Protein AF-A0A970BC68-F1 (afdb_monomer_lite)

Radius of gyration: 34.96 Å; chains: 1; bounding box: 87×50×85 Å

Secondary structure (DSSP, 8-state):
--B----SHHHHHHHHHHHHHHHHHSSSTTSSS-HHHHHHHHHHHHHHHHHHHHHHHHHHHHHHHHHHHHHHHHHHHHHHHHHHHHHHHHHHTTSS-TTHHHHTT--TTT-PPP---SHHHHHHHHHHHHHHHHHHHHTTPPPPBTTBHHHHHHHHHHHHHHHHHHHHHHHHHHHHHHHHHHHHHHHHHHHHHHHHHHHHHTTTS-HHHHHHHHHHHT--B---HHHHHHHHHHHHHHHHHT---PPP---PPPPP-

Sequence (257 aa):
MRYNLPNTDYLRNQALKSIISGSKKSVQADEYISIDNLHKCSEYLILTEKILAHNALIIKHRNEAENEYKSLFNKAKIYVEHYFQSINMAIEREEIPKSIRTCYSLDEETGKLPNLNNAENLIQEAQKLFENDNKRISEGGKYFTNPAIGVVKVWVDKFKDAHQKQKNLSFVKTGEIENIHEIRNEINTFISKVWAEVENNSIELSEDSRSEVLNSFGVSYLITETEIINEIINETENSQKTNSKPSVTQFAFIFPD

Foldseek 3Di:
DAFPFDPDLVVLLVLLVLQLQLCVPDPHSPLQDDPVLNVVSVVLNVVSVVVVVVVVVVVVVVVVLVVVLVVLLVVLVVLLVQVLVLVVVCCVVVVDPLCLCVLLVADSPPSDDDDSPDLVSSLVSLVSVVVSVVVCVVVVHDADVRPGNVVSVVSSVVSVVSVVVVVVVVVVVPVVVVVVVVSSVVSRVSSVVSLVSNLVSLPPDDPVVSVVSSVSSPTGHDCDPVNVVVVVVVVVVVVVVVDPDDDDDDDDDDDDD

Structure (mmCIF, N/CA/C/O backbone):
data_AF-A0A970BC68-F1
#
_entry.id   AF-A0A970BC68-F1
#
loop_
_atom_site.group_PDB
_atom_site.id
_atom_site.type_symbol
_atom_site.label_atom_id
_atom_site.label_alt_id
_atom_site.label_comp_id
_atom_site.label_asym_id
_atom_site.label_entity_id
_atom_site.label_seq_id
_atom_site.pdbx_PDB_ins_code
_atom_site.Cartn_x
_atom_site.Cartn_y
_atom_site.Cartn_z
_atom_site.occupancy
_atom_site.B_iso_or_equiv
_atom_site.auth_seq_id
_atom_site.auth_comp_id
_atom_site.auth_asym_id
_atom_site.auth_atom_id
_atom_site.pdbx_PDB_model_num
ATOM 1 N N . MET A 1 1 ? 35.116 -2.565 -25.399 1.00 58.72 1 MET A N 1
ATOM 2 C CA . MET A 1 1 ? 34.365 -1.689 -24.473 1.00 58.72 1 MET A CA 1
ATOM 3 C C . MET A 1 1 ? 33.099 -2.406 -24.017 1.00 58.72 1 MET A C 1
ATOM 5 O O . MET A 1 1 ? 32.603 -3.241 -24.765 1.00 58.72 1 MET A O 1
ATOM 9 N N . ARG A 1 2 ? 32.599 -2.158 -22.798 1.00 70.62 2 ARG A N 1
ATOM 10 C CA . ARG A 1 2 ? 31.293 -2.685 -22.353 1.00 70.62 2 ARG A CA 1
ATOM 11 C C . ARG A 1 2 ? 30.215 -1.637 -22.620 1.00 70.62 2 ARG A C 1
ATOM 13 O O . ARG A 1 2 ? 30.411 -0.471 -22.292 1.00 70.62 2 ARG A O 1
ATOM 20 N N . TYR A 1 3 ? 29.086 -2.045 -23.187 1.00 79.69 3 TYR A N 1
ATOM 21 C CA . TYR A 1 3 ? 27.958 -1.144 -23.415 1.00 79.69 3 TYR A CA 1
ATOM 22 C C . TYR A 1 3 ? 27.258 -0.771 -22.104 1.00 79.69 3 TYR A C 1
ATOM 24 O O . TYR A 1 3 ? 27.080 -1.615 -21.222 1.00 79.69 3 TYR A O 1
ATOM 32 N N . ASN A 1 4 ? 26.812 0.480 -21.998 1.00 82.38 4 ASN A N 1
ATOM 33 C CA . ASN A 1 4 ? 25.935 0.932 -20.924 1.00 82.38 4 ASN A CA 1
ATOM 34 C C . ASN A 1 4 ? 24.495 0.533 -21.258 1.00 82.38 4 ASN A C 1
ATOM 36 O O . ASN A 1 4 ? 23.775 1.244 -21.957 1.00 82.38 4 ASN A O 1
ATOM 40 N N . LEU A 1 5 ? 24.106 -0.666 -20.820 1.00 84.00 5 LEU A N 1
ATOM 41 C CA . LEU A 1 5 ? 22.786 -1.207 -21.119 1.00 84.00 5 LEU A CA 1
ATOM 42 C C . LEU A 1 5 ? 21.680 -0.454 -20.363 1.00 84.00 5 LEU A C 1
ATOM 44 O O . LEU A 1 5 ? 21.850 -0.118 -19.187 1.00 84.00 5 LEU A O 1
ATOM 48 N N . PRO A 1 6 ? 20.505 -0.257 -20.985 1.00 85.69 6 PRO A N 1
ATOM 49 C CA . PRO A 1 6 ? 19.389 0.409 -20.333 1.00 85.69 6 PRO A CA 1
ATOM 50 C C . PRO A 1 6 ? 18.926 -0.315 -19.060 1.00 85.69 6 PRO A C 1
ATOM 52 O O . PRO A 1 6 ? 18.610 -1.511 -19.069 1.00 85.69 6 PRO A O 1
ATOM 55 N N . ASN A 1 7 ? 18.835 0.431 -17.958 1.00 86.38 7 ASN A N 1
ATOM 56 C CA . ASN A 1 7 ? 18.385 -0.092 -16.665 1.00 86.38 7 ASN A CA 1
ATOM 57 C C . ASN A 1 7 ? 16.860 0.040 -16.466 1.00 86.38 7 ASN A C 1
ATOM 59 O O . ASN A 1 7 ? 16.232 -0.854 -15.894 1.00 86.38 7 ASN A O 1
ATOM 63 N N . THR A 1 8 ? 16.244 1.101 -16.995 1.00 88.75 8 THR A N 1
ATOM 64 C CA . THR A 1 8 ? 14.799 1.364 -16.911 1.00 88.75 8 THR A CA 1
ATOM 65 C C . THR A 1 8 ? 14.073 1.046 -18.215 1.00 88.75 8 THR A C 1
ATOM 67 O O . THR A 1 8 ? 14.639 1.140 -19.303 1.00 88.75 8 THR A O 1
ATOM 70 N N . ASP A 1 9 ? 12.778 0.726 -18.114 1.00 89.25 9 ASP A N 1
ATOM 71 C CA . ASP A 1 9 ? 11.926 0.481 -19.288 1.00 89.25 9 ASP A CA 1
ATOM 72 C C . ASP A 1 9 ? 11.817 1.727 -20.189 1.00 89.25 9 ASP A C 1
ATOM 74 O O . ASP A 1 9 ? 11.701 1.603 -21.406 1.00 89.25 9 ASP A O 1
ATOM 78 N N . TYR A 1 10 ? 11.931 2.926 -19.604 1.00 90.38 10 TYR A N 1
ATOM 79 C CA . TYR A 1 10 ? 11.994 4.186 -20.345 1.00 90.38 10 TYR A CA 1
ATOM 80 C C . TYR A 1 10 ? 13.257 4.268 -21.210 1.00 90.38 10 TYR A C 1
ATOM 82 O O . TYR A 1 10 ? 13.164 4.539 -22.405 1.00 90.38 10 TYR A O 1
ATOM 90 N N . LEU A 1 11 ? 14.429 3.969 -20.637 1.00 90.31 11 LEU A N 1
ATOM 91 C CA . LEU A 1 11 ? 15.686 3.976 -21.388 1.00 90.31 11 LEU A CA 1
ATOM 92 C C . LEU A 1 11 ? 15.733 2.863 -22.442 1.00 90.31 11 LEU A C 1
ATOM 94 O O . LEU A 1 11 ? 16.255 3.095 -23.527 1.00 90.31 11 LEU A O 1
ATOM 98 N N . ARG A 1 12 ? 15.145 1.683 -22.178 1.00 92.06 12 ARG A N 1
ATOM 99 C CA . ARG A 1 12 ? 14.989 0.626 -23.199 1.00 92.06 12 ARG A CA 1
ATOM 100 C C . ARG A 1 12 ? 14.181 1.136 -24.388 1.00 92.06 12 ARG A C 1
ATOM 102 O O . ARG A 1 12 ? 14.597 0.981 -25.531 1.00 92.06 12 ARG A O 1
ATOM 109 N N . ASN A 1 13 ? 13.051 1.789 -24.118 1.00 92.94 13 ASN A N 1
ATOM 110 C CA . ASN A 1 13 ? 12.207 2.369 -25.158 1.00 92.94 13 ASN A CA 1
ATOM 111 C C . ASN A 1 13 ? 12.933 3.473 -25.942 1.00 92.94 13 ASN A C 1
ATOM 113 O O . ASN A 1 13 ? 12.844 3.518 -27.167 1.00 92.94 13 ASN A O 1
ATOM 117 N N . GLN A 1 14 ? 13.690 4.330 -25.251 1.00 91.69 14 GLN A N 1
ATOM 118 C CA . GLN A 1 14 ? 14.492 5.375 -25.881 1.00 91.69 14 GLN A CA 1
ATOM 119 C C . GLN A 1 14 ? 15.590 4.788 -26.776 1.00 91.69 14 GLN A C 1
ATOM 121 O O . GLN A 1 14 ? 15.730 5.230 -27.911 1.00 91.69 14 GLN A O 1
ATOM 126 N N . ALA A 1 15 ? 16.310 3.763 -26.315 1.00 90.88 15 ALA A N 1
ATOM 127 C CA . ALA A 1 15 ? 17.336 3.082 -27.102 1.00 90.88 15 ALA A CA 1
ATOM 128 C C . ALA A 1 15 ? 16.754 2.462 -28.386 1.00 90.88 15 ALA A C 1
ATOM 130 O O . ALA A 1 15 ? 17.298 2.663 -29.468 1.00 90.88 15 ALA A O 1
ATOM 131 N N . LEU A 1 16 ? 15.602 1.787 -28.298 1.00 91.81 16 LEU A N 1
ATOM 132 C CA . LEU A 1 16 ? 14.912 1.231 -29.470 1.00 91.81 16 LEU A CA 1
ATOM 133 C C . LEU A 1 16 ? 14.442 2.329 -30.445 1.00 91.81 16 LEU A C 1
ATOM 135 O O . LEU A 1 16 ? 14.577 2.179 -31.660 1.00 91.81 16 LEU A O 1
ATOM 139 N N . LYS A 1 17 ? 13.952 3.470 -29.936 1.00 91.81 17 LYS A N 1
ATOM 140 C CA . LYS A 1 17 ? 13.608 4.641 -30.766 1.00 91.81 17 LYS A CA 1
ATOM 141 C C . LYS A 1 17 ? 14.828 5.221 -31.473 1.00 91.81 17 LYS A C 1
ATOM 143 O O . LYS A 1 17 ? 14.728 5.541 -32.657 1.00 91.81 17 LYS A O 1
ATOM 148 N N . SER A 1 18 ? 15.960 5.324 -30.776 1.00 89.50 18 SER A N 1
ATOM 149 C CA . SER A 1 18 ? 17.222 5.787 -31.355 1.00 89.50 18 SER A CA 1
ATOM 150 C C . SER A 1 18 ? 17.669 4.871 -32.489 1.00 89.50 18 SER A C 1
ATOM 152 O O . SER A 1 18 ? 17.928 5.373 -33.578 1.00 89.50 18 SER A O 1
ATOM 154 N N . ILE A 1 19 ? 17.626 3.548 -32.294 1.00 88.62 19 ILE A N 1
ATOM 155 C CA . ILE A 1 19 ? 17.982 2.556 -33.321 1.00 88.62 19 ILE A CA 1
ATOM 156 C C . ILE A 1 19 ? 17.143 2.740 -34.595 1.00 88.62 19 ILE A C 1
ATOM 158 O O . ILE A 1 19 ? 17.686 2.850 -35.695 1.00 88.62 19 ILE A O 1
ATOM 162 N N . ILE A 1 20 ? 15.818 2.848 -34.453 1.00 87.81 20 ILE A N 1
ATOM 163 C CA . ILE A 1 20 ? 14.910 3.068 -35.591 1.00 87.81 20 ILE A CA 1
ATOM 164 C C . ILE A 1 20 ? 15.166 4.429 -36.251 1.00 87.81 20 ILE A C 1
ATOM 166 O O . ILE A 1 20 ? 15.084 4.557 -37.472 1.00 87.81 20 ILE A O 1
ATOM 170 N N . SER A 1 21 ? 15.458 5.466 -35.464 1.00 86.88 21 SER A N 1
ATOM 171 C CA . SER A 1 21 ? 15.735 6.802 -35.995 1.00 86.88 21 SER A CA 1
ATOM 172 C C . SER A 1 21 ? 17.076 6.886 -36.730 1.00 86.88 21 SER A C 1
ATOM 174 O O . SER A 1 21 ? 17.147 7.572 -37.746 1.00 86.88 21 SER A O 1
ATOM 176 N N . GLY A 1 22 ? 18.100 6.164 -36.262 1.00 82.56 22 GLY A N 1
ATOM 177 C CA . GLY A 1 22 ? 19.410 6.049 -36.904 1.00 82.56 22 GLY A CA 1
ATOM 178 C C . GLY A 1 22 ? 19.303 5.358 -38.261 1.00 82.56 22 GLY A C 1
ATOM 179 O O . GLY A 1 22 ? 19.754 5.905 -39.261 1.00 82.56 22 GLY A O 1
ATOM 180 N N . SER A 1 23 ? 18.566 4.244 -38.329 1.00 80.25 23 SER A N 1
ATOM 181 C CA . SER A 1 23 ? 18.299 3.529 -39.590 1.00 80.25 23 SER A CA 1
ATOM 182 C C . SER A 1 23 ? 17.513 4.363 -40.612 1.00 80.25 23 SER A C 1
ATOM 184 O O . SER A 1 23 ? 17.723 4.238 -41.812 1.00 80.25 23 SER A O 1
ATOM 186 N N . LYS A 1 24 ? 16.623 5.259 -40.167 1.00 78.94 24 LYS A N 1
ATOM 187 C CA . LYS A 1 24 ? 15.899 6.174 -41.072 1.00 78.94 24 LYS A CA 1
ATOM 188 C C . LYS A 1 24 ? 16.754 7.329 -41.594 1.00 78.94 24 LYS A C 1
ATOM 190 O O . LYS A 1 24 ? 16.369 7.957 -42.576 1.00 78.94 24 LYS A O 1
ATOM 195 N N . LYS A 1 25 ? 17.835 7.672 -40.890 1.00 75.00 25 LYS A N 1
ATOM 196 C CA . LYS A 1 25 ? 18.752 8.753 -41.271 1.00 75.00 25 LYS A CA 1
ATOM 197 C C . LYS A 1 25 ? 19.841 8.278 -42.233 1.00 75.00 25 LYS A C 1
ATOM 199 O O . LYS A 1 25 ? 20.369 9.118 -42.957 1.00 75.00 25 LYS A O 1
ATOM 204 N N . SER A 1 26 ? 20.171 6.985 -42.254 1.00 63.75 26 SER A N 1
ATOM 205 C CA . SER A 1 26 ? 21.090 6.433 -43.250 1.00 63.75 26 SER A CA 1
ATOM 206 C C . SER A 1 26 ? 20.447 6.441 -44.640 1.00 63.75 26 SER A C 1
ATOM 208 O O . SER A 1 26 ? 19.235 6.284 -44.795 1.00 63.75 26 SER A O 1
ATOM 210 N N . VAL A 1 27 ? 21.265 6.666 -45.672 1.00 59.31 27 VAL A N 1
ATOM 211 C CA . VAL A 1 27 ? 20.806 6.786 -47.068 1.00 59.31 27 VAL A CA 1
ATOM 212 C C . VAL A 1 27 ? 20.236 5.453 -47.575 1.00 59.31 27 VAL A C 1
ATOM 214 O O . VAL A 1 27 ? 19.350 5.445 -48.431 1.00 59.31 27 VAL A O 1
ATOM 217 N N . GLN A 1 28 ? 20.681 4.330 -47.002 1.00 57.56 28 GLN A N 1
ATOM 218 C CA . GLN A 1 28 ? 20.084 3.006 -47.167 1.00 57.56 28 GLN A CA 1
ATOM 219 C C . GLN A 1 28 ? 19.783 2.395 -45.792 1.00 57.56 28 GLN A C 1
ATOM 221 O O . GLN A 1 28 ? 20.620 2.417 -44.889 1.00 57.56 28 GLN A O 1
ATOM 226 N N . ALA A 1 29 ? 18.580 1.837 -45.625 1.00 51.72 29 ALA A N 1
ATOM 227 C CA . ALA A 1 29 ? 18.151 1.206 -44.371 1.00 51.72 29 ALA A CA 1
ATOM 228 C C . ALA A 1 29 ? 18.986 -0.043 -44.001 1.00 51.72 29 ALA A C 1
ATOM 230 O O . ALA A 1 29 ? 19.013 -0.411 -42.829 1.00 51.72 29 ALA A O 1
ATOM 231 N N . ASP A 1 30 ? 19.695 -0.621 -44.981 1.00 58.31 30 ASP A N 1
ATOM 232 C CA . ASP A 1 30 ? 20.486 -1.861 -44.894 1.00 58.31 30 ASP A CA 1
ATOM 233 C C . ASP A 1 30 ? 21.982 -1.644 -44.608 1.00 58.31 30 ASP A C 1
ATOM 235 O O . ASP A 1 30 ? 22.744 -2.604 -44.541 1.00 58.31 30 ASP A O 1
ATOM 239 N N . GLU A 1 31 ? 22.434 -0.396 -44.466 1.00 67.31 31 GLU A N 1
ATOM 240 C CA . GLU A 1 31 ? 23.870 -0.078 -44.446 1.00 67.31 31 GLU A CA 1
ATOM 241 C C . GLU A 1 31 ? 24.563 -0.493 -43.134 1.00 67.31 31 GLU A C 1
ATOM 243 O O . GLU A 1 31 ? 25.728 -0.876 -43.138 1.00 67.31 31 GLU A O 1
ATOM 248 N N . TYR A 1 32 ? 23.834 -0.475 -42.011 1.00 72.75 32 TYR A N 1
ATOM 249 C CA . TYR A 1 32 ? 24.405 -0.733 -40.680 1.00 72.75 32 TYR A CA 1
ATOM 250 C C . TYR A 1 32 ? 23.653 -1.790 -39.862 1.00 72.75 32 TYR A C 1
ATOM 252 O O . TYR A 1 32 ? 24.213 -2.304 -38.893 1.00 72.75 32 TYR A O 1
ATOM 260 N N . ILE A 1 33 ? 22.407 -2.126 -40.221 1.00 81.38 33 ILE A N 1
ATOM 261 C CA . ILE A 1 33 ? 21.558 -3.089 -39.501 1.00 81.38 33 ILE A CA 1
ATOM 262 C C . ILE A 1 33 ? 20.772 -3.927 -40.511 1.00 81.38 33 ILE A C 1
ATOM 264 O O . ILE A 1 33 ? 20.206 -3.393 -41.458 1.00 81.38 33 ILE A O 1
ATOM 268 N N . SER A 1 34 ? 20.669 -5.232 -40.265 1.00 84.69 34 SER A N 1
ATOM 269 C CA . SER A 1 34 ? 19.793 -6.124 -41.034 1.00 84.69 34 SER A CA 1
ATOM 270 C C . SER A 1 34 ? 18.291 -5.803 -40.901 1.00 84.69 34 SER A C 1
ATOM 272 O O . SER A 1 34 ? 17.779 -5.521 -39.814 1.00 84.69 34 SER A O 1
ATOM 274 N N . ILE A 1 35 ? 17.547 -5.957 -42.004 1.00 84.75 35 ILE A N 1
ATOM 275 C CA . ILE A 1 35 ? 16.081 -5.776 -42.077 1.00 84.75 35 ILE A CA 1
ATOM 276 C C . ILE A 1 35 ? 15.350 -6.596 -41.002 1.00 84.75 35 ILE A C 1
ATOM 278 O O . ILE A 1 35 ? 14.450 -6.092 -40.328 1.00 84.75 35 ILE A O 1
ATOM 282 N N . ASP A 1 36 ? 15.781 -7.839 -40.773 1.00 87.94 36 ASP A N 1
ATOM 283 C CA . ASP A 1 36 ? 15.224 -8.716 -39.737 1.00 87.94 36 ASP A CA 1
ATOM 284 C C . ASP A 1 36 ? 15.362 -8.118 -38.331 1.00 87.94 36 ASP A C 1
ATOM 286 O O . ASP A 1 36 ? 14.434 -8.189 -37.518 1.00 87.94 36 ASP A O 1
ATOM 290 N N . ASN A 1 37 ? 16.508 -7.501 -38.028 1.00 88.06 37 ASN A N 1
ATOM 291 C CA . ASN A 1 37 ? 16.722 -6.839 -36.746 1.00 88.06 37 ASN A CA 1
ATOM 292 C C . ASN A 1 37 ? 15.923 -5.528 -36.659 1.00 88.06 37 ASN A C 1
ATOM 294 O O . ASN A 1 37 ? 15.423 -5.210 -35.583 1.00 88.06 37 ASN A O 1
ATOM 298 N N . LEU A 1 38 ? 15.689 -4.809 -37.761 1.00 86.75 38 LEU A N 1
ATOM 299 C CA . LEU A 1 38 ? 14.797 -3.638 -37.771 1.00 86.75 38 LEU A CA 1
ATOM 300 C C . LEU A 1 38 ? 13.327 -4.005 -37.512 1.00 86.75 38 LEU A C 1
ATOM 302 O O . LEU A 1 38 ? 12.642 -3.315 -36.745 1.00 86.75 38 LEU A O 1
ATOM 306 N N . HIS A 1 39 ? 12.847 -5.112 -38.085 1.00 89.06 39 HIS A N 1
ATOM 307 C CA . HIS A 1 39 ? 11.511 -5.633 -37.789 1.00 89.06 39 HIS A CA 1
ATOM 308 C C . HIS A 1 39 ? 11.384 -6.029 -36.315 1.00 89.06 39 HIS A C 1
ATOM 310 O O . HIS A 1 39 ? 10.479 -5.544 -35.634 1.00 89.06 39 HIS A O 1
ATOM 316 N N . LYS A 1 40 ? 12.340 -6.802 -35.784 1.00 91.38 40 LYS A N 1
ATOM 317 C CA . LYS A 1 40 ? 12.369 -7.170 -34.356 1.00 91.38 40 LYS A CA 1
ATOM 318 C C . LYS A 1 40 ? 12.463 -5.955 -33.434 1.00 91.38 40 LYS A C 1
ATOM 320 O O . LYS A 1 40 ? 11.805 -5.913 -32.400 1.00 91.38 40 LYS A O 1
ATOM 325 N N . CYS A 1 41 ? 13.231 -4.932 -33.811 1.00 91.44 41 CYS A N 1
ATOM 326 C CA . CYS A 1 41 ? 13.312 -3.680 -33.059 1.00 91.44 41 CYS A CA 1
ATOM 327 C C . CYS A 1 41 ? 11.943 -2.988 -32.976 1.00 91.44 41 CYS A C 1
ATOM 329 O O . CYS A 1 41 ? 11.546 -2.531 -31.904 1.00 91.44 41 CYS A O 1
ATOM 331 N N . SER A 1 42 ? 11.192 -2.974 -34.080 1.00 90.81 42 SER A N 1
ATOM 332 C CA . SER A 1 42 ? 9.834 -2.421 -34.127 1.00 90.81 42 SER A CA 1
ATOM 333 C C . SER A 1 42 ? 8.852 -3.217 -33.259 1.00 90.81 42 SER A C 1
ATOM 335 O O . SER A 1 42 ? 8.036 -2.625 -32.552 1.00 90.81 42 SER A O 1
ATOM 337 N N . GLU A 1 43 ? 8.953 -4.548 -33.247 1.00 93.06 43 GLU A N 1
ATOM 338 C CA . GLU A 1 43 ? 8.154 -5.409 -32.363 1.00 93.06 43 GLU A CA 1
ATOM 339 C C . GLU A 1 43 ? 8.465 -5.149 -30.880 1.00 93.06 43 GLU A C 1
ATOM 341 O O . GLU A 1 43 ? 7.552 -4.920 -30.078 1.00 93.06 43 GLU A O 1
ATOM 346 N N . TYR A 1 44 ? 9.750 -5.105 -30.512 1.00 93.75 44 TYR A N 1
ATOM 347 C CA . TYR A 1 44 ? 10.180 -4.812 -29.143 1.00 93.75 44 TYR A CA 1
ATOM 348 C C . TYR A 1 44 ? 9.838 -3.389 -28.701 1.00 93.75 44 TYR A C 1
ATOM 350 O O . TYR A 1 44 ? 9.575 -3.162 -27.514 1.00 93.75 44 TYR A O 1
ATOM 358 N N . LEU A 1 45 ? 9.792 -2.431 -29.630 1.00 93.31 45 LEU A N 1
ATOM 359 C CA . LEU A 1 45 ? 9.332 -1.080 -29.342 1.00 93.31 45 LEU A CA 1
ATOM 360 C C . LEU A 1 45 ? 7.865 -1.091 -28.898 1.00 93.31 45 LEU A C 1
ATOM 362 O O . LEU A 1 45 ? 7.537 -0.563 -27.837 1.00 93.31 45 LEU A O 1
ATOM 366 N N . ILE A 1 46 ? 6.996 -1.753 -29.666 1.00 93.38 46 ILE A N 1
ATOM 367 C CA . ILE A 1 46 ? 5.574 -1.895 -29.323 1.00 93.38 46 ILE A CA 1
ATOM 368 C C . ILE A 1 46 ? 5.424 -2.596 -27.966 1.00 93.38 46 ILE A C 1
ATOM 370 O O . ILE A 1 46 ? 4.590 -2.208 -27.145 1.00 93.38 46 ILE A O 1
ATOM 374 N N . LEU A 1 47 ? 6.237 -3.623 -27.704 1.00 92.56 47 LEU A N 1
ATOM 375 C CA . LEU A 1 47 ? 6.213 -4.353 -26.439 1.00 92.56 47 LEU A CA 1
ATOM 376 C C . LEU A 1 47 ? 6.629 -3.477 -25.246 1.00 92.56 47 LEU A C 1
ATOM 378 O O . LEU A 1 47 ? 5.942 -3.471 -24.226 1.00 92.56 47 LEU A O 1
ATOM 382 N N . THR A 1 48 ? 7.704 -2.692 -25.368 1.00 91.75 48 THR A N 1
ATOM 383 C CA . THR A 1 48 ? 8.134 -1.769 -24.300 1.00 91.75 48 THR A CA 1
ATOM 384 C C . THR A 1 48 ? 7.130 -0.652 -24.054 1.00 91.75 48 THR A C 1
ATOM 386 O O . THR A 1 48 ? 6.901 -0.304 -22.897 1.00 91.75 48 THR A O 1
ATOM 389 N N . GLU A 1 49 ? 6.476 -0.121 -25.090 1.00 93.06 49 GLU A N 1
ATOM 390 C CA . GLU A 1 49 ? 5.402 0.868 -24.917 1.00 93.06 49 GLU A CA 1
ATOM 391 C C . GLU A 1 49 ? 4.210 0.282 -24.150 1.00 93.06 49 GLU A C 1
ATOM 393 O O . GLU A 1 49 ? 3.688 0.924 -23.234 1.00 93.06 49 GLU A O 1
ATOM 398 N N . LYS A 1 50 ? 3.833 -0.970 -24.443 1.00 92.50 50 LYS A N 1
ATOM 399 C CA . LYS A 1 50 ? 2.815 -1.699 -23.672 1.00 92.50 50 LYS A CA 1
ATOM 400 C C . LYS A 1 50 ? 3.228 -1.883 -22.210 1.00 92.50 50 LYS A C 1
ATOM 402 O O . LYS A 1 50 ? 2.411 -1.629 -21.328 1.00 92.50 50 LYS A O 1
ATOM 407 N N . ILE A 1 51 ? 4.476 -2.276 -21.941 1.00 90.94 51 ILE A N 1
ATOM 408 C CA . ILE A 1 51 ? 4.999 -2.434 -20.570 1.00 90.94 51 ILE A CA 1
ATOM 409 C C . ILE A 1 51 ? 4.976 -1.098 -19.817 1.00 90.94 51 ILE A C 1
ATOM 411 O O . ILE A 1 51 ? 4.538 -1.047 -18.670 1.00 90.94 51 ILE A O 1
ATOM 415 N N . LEU A 1 52 ? 5.390 0.000 -20.455 1.00 92.31 52 LEU A N 1
ATOM 416 C CA . LEU A 1 52 ? 5.358 1.336 -19.853 1.00 92.31 52 LEU A CA 1
ATOM 417 C C . LEU A 1 52 ? 3.931 1.774 -19.504 1.00 92.31 52 LEU A C 1
ATOM 419 O O . LEU A 1 52 ? 3.684 2.222 -18.382 1.00 92.31 52 LEU A O 1
ATOM 423 N N . ALA A 1 53 ? 2.986 1.601 -20.432 1.00 92.75 53 ALA A N 1
ATOM 424 C CA . ALA A 1 53 ? 1.578 1.903 -20.195 1.00 92.75 53 ALA A CA 1
ATOM 425 C C . ALA A 1 53 ? 0.999 1.043 -19.058 1.00 92.75 53 ALA A C 1
ATOM 427 O O . ALA A 1 53 ? 0.323 1.556 -18.166 1.00 92.75 53 ALA A O 1
ATOM 428 N N . HIS A 1 54 ? 1.317 -0.251 -19.047 1.00 90.88 54 HIS A N 1
ATOM 429 C CA . HIS A 1 54 ? 0.901 -1.181 -18.003 1.00 90.88 54 HIS A CA 1
ATOM 430 C C . HIS A 1 54 ? 1.447 -0.789 -16.621 1.00 90.88 54 HIS A C 1
ATOM 432 O O . HIS A 1 54 ? 0.683 -0.696 -15.660 1.00 90.88 54 HIS A O 1
ATOM 438 N N . ASN A 1 55 ? 2.739 -0.462 -16.522 1.00 90.44 55 ASN A N 1
ATOM 439 C CA . ASN A 1 55 ? 3.361 -0.013 -15.276 1.00 90.44 55 ASN A CA 1
ATOM 440 C C . ASN A 1 55 ? 2.719 1.279 -14.752 1.00 90.44 55 ASN A C 1
ATOM 442 O O . ASN A 1 55 ? 2.446 1.389 -13.556 1.00 90.44 55 ASN A O 1
ATOM 446 N N . ALA A 1 56 ? 2.429 2.242 -15.634 1.00 91.50 56 ALA A N 1
ATOM 447 C CA . ALA A 1 56 ? 1.748 3.480 -15.255 1.00 91.50 56 ALA A CA 1
ATOM 448 C C . ALA A 1 56 ? 0.351 3.209 -14.666 1.00 91.50 56 ALA A C 1
ATOM 450 O O . ALA A 1 56 ? -0.014 3.782 -13.636 1.00 91.50 56 ALA A O 1
ATOM 451 N N . LEU A 1 57 ? -0.408 2.290 -15.273 1.00 91.62 57 LEU A N 1
ATOM 452 C CA . LEU A 1 57 ? -1.715 1.865 -14.767 1.00 91.62 57 LEU A CA 1
ATOM 453 C C . LEU A 1 57 ? -1.609 1.150 -13.414 1.00 91.62 57 LEU A C 1
ATOM 455 O O . LEU A 1 57 ? -2.380 1.460 -12.505 1.00 91.62 57 LEU A O 1
ATOM 459 N N . ILE A 1 58 ? -0.638 0.248 -13.242 1.00 89.81 58 ILE A N 1
ATOM 460 C CA . ILE A 1 58 ? -0.402 -0.437 -11.962 1.00 89.81 58 ILE A CA 1
ATOM 461 C C . ILE A 1 58 ? -0.087 0.567 -10.857 1.00 89.81 58 ILE A C 1
ATOM 463 O O . ILE A 1 58 ? -0.638 0.459 -9.764 1.00 89.81 58 ILE A O 1
ATOM 467 N N . ILE A 1 59 ? 0.786 1.542 -11.120 1.00 89.88 59 ILE A N 1
ATOM 468 C CA . ILE A 1 59 ? 1.151 2.566 -10.133 1.00 89.88 59 ILE A CA 1
ATOM 469 C C . ILE A 1 59 ? -0.086 3.368 -9.727 1.00 89.88 59 ILE A C 1
ATOM 471 O O . ILE A 1 59 ? -0.317 3.578 -8.535 1.00 89.88 59 ILE A O 1
ATOM 475 N N . LYS A 1 60 ? -0.917 3.766 -10.696 1.00 93.38 60 LYS A N 1
ATOM 476 C CA . LYS A 1 60 ? -2.170 4.474 -10.424 1.00 93.38 60 LYS A CA 1
ATOM 477 C C . LYS A 1 60 ? -3.103 3.644 -9.537 1.00 93.38 60 LYS A C 1
ATOM 479 O O . LYS A 1 60 ? -3.489 4.111 -8.467 1.00 93.38 60 LYS A O 1
ATOM 484 N N . HIS A 1 61 ? -3.394 2.404 -9.925 1.00 89.75 61 HIS A N 1
ATOM 485 C CA . HIS A 1 61 ? -4.256 1.513 -9.145 1.00 89.75 61 HIS A CA 1
ATOM 486 C C . HIS A 1 61 ? -3.683 1.184 -7.765 1.00 89.75 61 HIS A C 1
ATOM 488 O O . HIS A 1 61 ? -4.432 1.065 -6.797 1.00 89.75 61 HIS A O 1
ATOM 494 N N . ARG A 1 62 ? -2.356 1.070 -7.641 1.00 88.44 62 ARG A N 1
ATOM 495 C CA . ARG A 1 62 ? -1.676 0.884 -6.356 1.00 88.44 62 ARG A CA 1
ATOM 496 C C . ARG A 1 62 ? -1.913 2.073 -5.435 1.00 88.44 62 ARG A C 1
ATOM 498 O O . ARG A 1 62 ? -2.263 1.862 -4.279 1.00 88.44 62 ARG A O 1
ATOM 505 N N . ASN A 1 63 ? -1.737 3.290 -5.938 1.00 90.94 63 ASN A N 1
ATOM 506 C CA . ASN A 1 63 ? -1.932 4.501 -5.146 1.00 90.94 63 ASN A CA 1
ATOM 507 C C . ASN A 1 63 ? -3.397 4.649 -4.712 1.00 90.94 63 ASN A C 1
ATOM 509 O O . ASN A 1 63 ? -3.668 4.966 -3.556 1.00 90.94 63 ASN A O 1
ATOM 513 N N . GLU A 1 64 ? -4.343 4.373 -5.613 1.00 92.00 64 GLU A N 1
ATOM 514 C CA . GLU A 1 64 ? -5.779 4.361 -5.305 1.00 92.00 64 GLU A CA 1
ATOM 515 C C . GLU A 1 64 ? -6.109 3.342 -4.203 1.00 92.00 64 GLU A C 1
ATOM 517 O O . GLU A 1 64 ? -6.720 3.702 -3.196 1.00 92.00 64 GLU A O 1
ATOM 522 N N . ALA A 1 65 ? -5.633 2.101 -4.341 1.00 90.62 65 ALA A N 1
ATOM 523 C CA . ALA A 1 65 ? -5.848 1.044 -3.356 1.00 90.62 65 ALA A CA 1
ATOM 524 C C . ALA A 1 65 ? -5.176 1.341 -2.004 1.00 90.62 65 ALA A C 1
ATOM 526 O O . ALA A 1 65 ? -5.736 1.035 -0.953 1.00 90.62 65 ALA A O 1
ATOM 527 N N . GLU A 1 66 ? -3.988 1.950 -2.001 1.00 92.38 66 GLU A N 1
ATOM 528 C CA . GLU A 1 66 ? -3.295 2.353 -0.774 1.00 92.38 66 GLU A CA 1
ATOM 529 C C . GLU A 1 66 ? -4.046 3.474 -0.043 1.00 92.38 66 GLU A C 1
ATOM 531 O O . GLU A 1 66 ? -4.177 3.441 1.183 1.00 92.38 66 GLU A O 1
ATOM 536 N N . ASN A 1 67 ? -4.582 4.444 -0.785 1.00 94.38 67 ASN A N 1
ATOM 537 C CA . ASN A 1 67 ? -5.402 5.513 -0.222 1.00 94.38 67 ASN A CA 1
ATOM 538 C C . ASN A 1 67 ? -6.713 4.972 0.361 1.00 94.38 67 ASN A C 1
ATOM 540 O O . ASN A 1 67 ? -7.091 5.351 1.472 1.00 94.38 67 ASN A O 1
ATOM 544 N N . GLU A 1 68 ? -7.382 4.061 -0.349 1.00 93.75 68 GLU A N 1
ATOM 545 C CA . GLU A 1 68 ? -8.579 3.378 0.145 1.00 93.75 68 GLU A CA 1
ATOM 546 C C . GLU A 1 68 ? -8.273 2.588 1.426 1.00 93.75 68 GLU A C 1
ATOM 548 O O . GLU A 1 68 ? -8.967 2.749 2.432 1.00 93.75 68 GLU A O 1
ATOM 553 N N . TYR A 1 69 ? -7.183 1.815 1.434 1.00 95.38 69 TYR A N 1
ATOM 554 C CA . TYR A 1 69 ? -6.737 1.055 2.600 1.00 95.38 69 TYR A CA 1
ATOM 555 C C . TYR A 1 69 ? -6.480 1.956 3.815 1.00 95.38 69 TYR A C 1
ATOM 557 O O . TYR A 1 69 ? -7.001 1.696 4.901 1.00 95.38 69 TYR A O 1
ATOM 565 N N . LYS A 1 70 ? -5.734 3.057 3.639 1.00 95.44 70 LYS A N 1
ATOM 566 C CA . LYS A 1 70 ? -5.479 4.041 4.707 1.00 95.44 70 LYS A CA 1
ATOM 567 C C . LYS A 1 70 ? -6.773 4.681 5.209 1.00 95.44 70 LYS A C 1
ATOM 569 O O . LYS A 1 70 ? -6.938 4.864 6.414 1.00 95.44 70 LYS A O 1
ATOM 574 N N . SER A 1 71 ? -7.702 5.005 4.308 1.00 96.44 71 SER A N 1
ATOM 575 C CA . SER A 1 71 ? -9.006 5.569 4.670 1.00 96.44 71 SER A CA 1
ATOM 576 C C . SER A 1 71 ? -9.823 4.598 5.525 1.00 96.44 71 SER A C 1
ATOM 578 O O . SER A 1 71 ? -10.352 4.990 6.567 1.00 96.44 71 SER A O 1
ATOM 580 N N . LEU A 1 72 ? -9.886 3.325 5.124 1.00 96.75 72 LEU A N 1
ATOM 581 C CA . LEU A 1 72 ? -10.590 2.276 5.861 1.00 96.75 72 LEU A CA 1
ATOM 582 C C . LEU A 1 72 ? -9.946 2.002 7.221 1.00 96.75 72 LEU A C 1
ATOM 584 O O . LEU A 1 72 ? -10.666 1.922 8.213 1.00 96.75 72 LEU A O 1
ATOM 588 N N . PHE A 1 73 ? -8.613 1.939 7.284 1.00 97.31 73 PHE A N 1
ATOM 589 C CA . PHE A 1 73 ? -7.875 1.790 8.538 1.00 97.31 73 PHE A CA 1
ATOM 590 C C . PHE A 1 73 ? -8.189 2.926 9.514 1.00 97.31 73 PHE A C 1
ATOM 592 O O . PHE A 1 73 ? -8.605 2.675 10.643 1.00 97.31 73 PHE A O 1
ATOM 599 N N . ASN A 1 74 ? -8.058 4.178 9.067 1.00 97.12 74 ASN A N 1
ATOM 600 C CA . ASN A 1 74 ? -8.304 5.345 9.913 1.00 97.12 74 ASN A CA 1
ATOM 601 C C . ASN A 1 74 ? -9.761 5.417 10.380 1.00 97.12 74 ASN A C 1
ATOM 603 O O . ASN A 1 74 ? -10.013 5.738 11.540 1.00 97.12 74 ASN A O 1
ATOM 607 N N . LYS A 1 75 ? -10.724 5.079 9.510 1.00 97.06 75 LYS A N 1
ATOM 608 C CA . LYS A 1 75 ? -12.136 4.993 9.904 1.00 97.06 75 LYS A CA 1
ATOM 609 C C . LYS A 1 75 ? -12.345 3.919 10.964 1.00 97.06 75 LYS A C 1
ATOM 611 O O . LYS A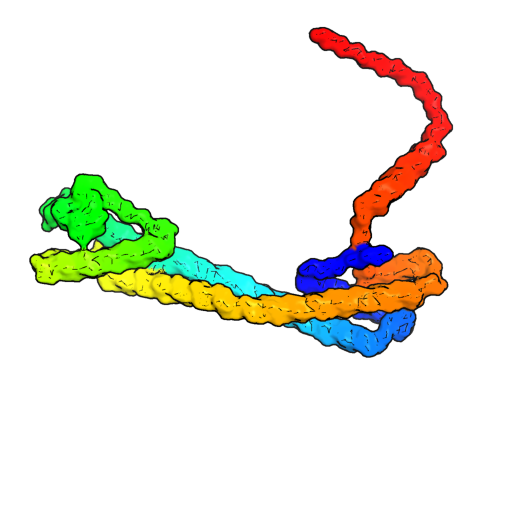 1 75 ? -12.870 4.234 12.025 1.00 97.06 75 LYS A O 1
ATOM 616 N N . ALA A 1 76 ? -11.920 2.683 10.711 1.00 97.44 76 ALA A N 1
ATOM 617 C CA . ALA A 1 76 ? -12.071 1.589 11.668 1.00 97.44 76 ALA A CA 1
ATOM 618 C C . ALA A 1 76 ? -11.425 1.929 13.021 1.00 97.44 76 ALA A C 1
ATOM 620 O O . ALA A 1 76 ? -12.068 1.769 14.057 1.00 97.44 76 ALA A O 1
ATOM 621 N N . LYS A 1 77 ? -10.211 2.493 13.003 1.00 97.06 77 LYS A N 1
ATOM 622 C CA . LYS A 1 77 ? -9.503 2.963 14.198 1.00 97.06 77 LYS A CA 1
ATOM 623 C C . LYS A 1 77 ? -10.329 3.978 14.990 1.00 97.06 77 LYS A C 1
ATOM 625 O O . LYS A 1 77 ? -10.603 3.734 16.159 1.00 97.06 77 LYS A O 1
ATOM 630 N N . ILE A 1 78 ? -10.786 5.058 14.352 1.00 96.31 78 ILE A N 1
ATOM 631 C CA . ILE A 1 78 ? -11.589 6.098 15.016 1.00 96.31 78 ILE A CA 1
ATOM 632 C C . ILE A 1 78 ? -12.866 5.512 15.632 1.00 96.31 78 ILE A C 1
ATOM 634 O O . ILE A 1 78 ? -13.203 5.837 16.765 1.00 96.31 78 ILE A O 1
ATOM 638 N N . TYR A 1 79 ? -13.574 4.628 14.923 1.00 97.25 79 TYR A N 1
ATOM 639 C CA . TYR A 1 79 ? -14.803 4.025 15.452 1.00 97.25 79 TYR A CA 1
ATOM 640 C C . TYR A 1 79 ? -14.553 3.138 16.677 1.00 97.25 79 TYR A C 1
ATOM 642 O O . TYR A 1 79 ? -15.348 3.174 17.616 1.00 97.25 79 TYR A O 1
ATOM 650 N N . VAL A 1 80 ? -13.459 2.373 16.687 1.00 96.19 80 VAL A N 1
ATOM 651 C CA . VAL A 1 80 ? -13.063 1.556 17.843 1.00 96.19 80 VAL A CA 1
ATOM 652 C C . VAL A 1 80 ? -12.644 2.449 19.018 1.00 96.19 80 VAL A C 1
ATOM 654 O O . VAL A 1 80 ? -13.127 2.251 20.132 1.00 96.19 80 VAL A O 1
ATOM 657 N N . GLU A 1 81 ? -11.819 3.476 18.782 1.00 95.06 81 GLU A N 1
ATOM 658 C CA . GLU A 1 81 ? -11.398 4.434 19.819 1.00 95.06 81 GLU A CA 1
ATOM 659 C C . GLU A 1 81 ? -12.595 5.162 20.434 1.00 95.06 81 GLU A C 1
ATOM 661 O O . GLU A 1 81 ? -12.727 5.208 21.656 1.00 95.06 81 GLU A O 1
ATOM 666 N N . HIS A 1 82 ? -13.506 5.674 19.605 1.00 95.19 82 HIS A N 1
ATOM 667 C CA . HIS A 1 82 ? -14.706 6.370 20.066 1.00 95.19 82 HIS A CA 1
ATOM 668 C C . HIS A 1 82 ? -15.642 5.458 20.866 1.00 95.19 82 HIS A C 1
ATOM 670 O O . HIS A 1 82 ? -16.301 5.930 21.793 1.00 95.19 82 HIS A O 1
ATOM 676 N N . TYR A 1 83 ? -15.705 4.160 20.553 1.00 95.25 83 TYR A N 1
ATOM 677 C CA . TYR A 1 83 ? -16.494 3.218 21.346 1.00 95.25 83 TYR A CA 1
ATOM 678 C C . TYR A 1 83 ? -15.930 3.075 22.765 1.00 95.25 83 TYR A C 1
ATOM 680 O O . TYR A 1 83 ? -16.657 3.256 23.742 1.00 95.25 83 TYR A O 1
ATOM 688 N N . PHE A 1 84 ? -14.619 2.848 22.892 1.00 93.44 84 PHE A N 1
ATOM 689 C CA . PHE A 1 84 ? -13.955 2.794 24.197 1.00 93.44 84 PHE A CA 1
ATOM 690 C C . PHE A 1 84 ? -14.056 4.120 24.963 1.00 93.44 84 PHE A C 1
ATOM 692 O O . PHE A 1 84 ? -14.338 4.125 26.161 1.00 93.44 84 PHE A O 1
ATOM 699 N N . GLN A 1 85 ? -13.896 5.255 24.279 1.00 93.12 85 GLN A N 1
ATOM 700 C CA . GLN A 1 85 ? -14.094 6.576 24.880 1.00 93.12 85 GLN A CA 1
ATOM 701 C C . GLN A 1 85 ? -15.522 6.754 25.395 1.00 93.12 85 GLN A C 1
ATOM 703 O O . GLN A 1 85 ? -15.718 7.309 26.469 1.00 93.12 85 GLN A O 1
ATOM 708 N N . SER A 1 86 ? -16.523 6.245 24.678 1.00 92.75 86 SER A N 1
ATOM 709 C CA . SER A 1 86 ? -17.924 6.338 25.097 1.00 92.75 86 SER A CA 1
ATOM 710 C C . SER A 1 86 ? -18.217 5.525 26.354 1.00 92.75 86 SER A C 1
ATOM 712 O O . SER A 1 86 ? -18.993 5.975 27.198 1.00 92.75 86 SER A O 1
ATOM 714 N N . ILE A 1 87 ? -17.540 4.386 26.528 1.00 90.88 87 ILE A N 1
ATOM 715 C CA . ILE A 1 87 ? -17.554 3.628 27.786 1.00 90.88 87 ILE A CA 1
ATOM 716 C C . ILE A 1 87 ? -16.930 4.464 28.909 1.00 90.88 87 ILE A C 1
ATOM 718 O O . ILE A 1 87 ? -17.552 4.632 29.955 1.00 90.88 87 ILE A O 1
ATOM 722 N N . ASN A 1 88 ? -15.743 5.037 28.688 1.00 92.12 88 ASN A N 1
ATOM 723 C CA . ASN A 1 88 ? -15.078 5.875 29.690 1.00 92.12 88 ASN A CA 1
ATOM 724 C C . ASN A 1 88 ? -15.921 7.097 30.083 1.00 92.12 88 ASN A C 1
ATOM 726 O O . ASN A 1 88 ? -16.089 7.353 31.270 1.00 92.12 88 ASN A O 1
ATOM 730 N N . MET A 1 89 ? -16.531 7.786 29.118 1.00 92.19 89 MET A N 1
ATOM 731 C CA . MET A 1 89 ? -17.427 8.913 29.382 1.00 92.19 89 MET A CA 1
ATOM 732 C C . MET A 1 89 ? -18.680 8.498 30.167 1.00 92.19 89 MET A C 1
ATOM 734 O O . MET A 1 89 ? -19.176 9.267 30.983 1.00 92.19 89 MET A O 1
ATOM 738 N N . ALA A 1 90 ? -19.226 7.300 29.935 1.00 91.62 90 ALA A N 1
ATOM 739 C CA . ALA A 1 90 ? -20.360 6.802 30.719 1.00 91.62 90 ALA A CA 1
ATOM 740 C C . ALA A 1 90 ? -19.967 6.473 32.168 1.00 91.62 90 ALA A C 1
ATOM 742 O O . ALA A 1 90 ? -20.769 6.678 33.077 1.00 91.62 90 ALA A O 1
ATOM 743 N N . ILE A 1 91 ? -18.732 6.012 32.382 1.00 90.94 91 ILE A N 1
ATOM 744 C CA . ILE A 1 91 ? -18.159 5.793 33.715 1.00 90.94 91 ILE A CA 1
ATOM 745 C C . ILE A 1 91 ? -17.925 7.129 34.433 1.00 90.94 91 ILE A C 1
ATOM 747 O O . ILE A 1 91 ? -18.257 7.248 35.606 1.00 90.94 91 ILE A O 1
ATOM 751 N N . GLU A 1 92 ? -17.402 8.145 33.741 1.00 92.19 92 GLU A N 1
ATOM 752 C CA . GLU A 1 92 ? -17.203 9.495 34.300 1.00 92.19 92 GLU A CA 1
ATOM 753 C C . GLU A 1 92 ? -18.515 10.153 34.741 1.00 92.19 92 GLU A C 1
ATOM 755 O O . GLU A 1 92 ? -18.534 10.894 35.718 1.00 92.19 92 GLU A O 1
ATOM 760 N N . ARG A 1 93 ? -19.618 9.859 34.044 1.00 93.94 93 ARG A N 1
ATOM 761 C CA . ARG A 1 93 ? -20.972 10.300 34.418 1.00 93.94 93 ARG A CA 1
ATOM 762 C C . ARG A 1 93 ? -21.642 9.418 35.476 1.00 93.94 93 ARG A C 1
ATOM 764 O O . ARG A 1 93 ? -22.811 9.639 35.772 1.00 93.94 93 ARG A O 1
ATOM 771 N N . GLU A 1 94 ? -20.938 8.412 35.993 1.00 91.75 94 GLU A N 1
ATOM 772 C CA . GLU A 1 94 ? -21.435 7.459 36.994 1.00 91.75 94 GLU A CA 1
ATOM 773 C C . GLU A 1 94 ? -22.663 6.644 36.533 1.00 91.75 94 GLU A C 1
ATOM 775 O O . GLU A 1 94 ? -23.384 6.066 37.343 1.00 91.75 94 GLU A O 1
ATOM 780 N N . GLU A 1 95 ? -22.900 6.534 35.219 1.00 90.06 95 GLU A N 1
ATOM 781 C CA . GLU A 1 95 ? -23.992 5.708 34.677 1.00 90.06 95 GLU A CA 1
ATOM 782 C C . GLU A 1 95 ? -23.688 4.206 34.785 1.00 90.06 95 GLU A C 1
ATOM 784 O O . GLU A 1 95 ? -24.596 3.373 34.735 1.00 90.06 95 GLU A O 1
ATOM 789 N N . ILE A 1 96 ? -22.399 3.854 34.834 1.00 89.75 96 ILE A N 1
ATOM 790 C CA . ILE A 1 96 ? -21.876 2.488 34.777 1.00 89.75 96 ILE A CA 1
ATOM 791 C C . ILE A 1 96 ? -20.674 2.391 35.733 1.00 89.75 96 ILE A C 1
ATOM 793 O O . ILE A 1 96 ? -19.870 3.324 35.783 1.00 89.75 96 ILE A O 1
ATOM 797 N N . PRO A 1 97 ? -20.505 1.282 36.479 1.00 89.44 97 PRO A N 1
ATOM 798 C CA . PRO A 1 97 ? -19.377 1.128 37.393 1.00 89.44 97 PRO A CA 1
ATOM 799 C C . PRO A 1 97 ? -18.034 0.990 36.658 1.00 89.44 97 PRO A C 1
ATOM 801 O O . PRO A 1 97 ? -17.950 0.402 35.577 1.00 89.44 97 PRO A O 1
ATOM 804 N N . LYS A 1 98 ? -16.958 1.468 37.301 1.00 88.88 98 LYS A N 1
ATOM 805 C CA . LYS A 1 98 ? -15.573 1.384 36.794 1.00 88.88 98 LYS A CA 1
ATOM 806 C C . LYS A 1 98 ? -15.119 -0.048 36.489 1.00 88.88 98 LYS A C 1
ATOM 808 O O . LYS A 1 98 ? -14.373 -0.244 35.533 1.00 88.88 98 LYS A O 1
ATOM 813 N N . SER A 1 99 ? -15.643 -1.036 37.219 1.00 86.50 99 SER A N 1
ATOM 814 C CA . SER A 1 99 ? -15.337 -2.465 37.054 1.00 86.50 99 SER A CA 1
ATOM 815 C C . SER A 1 99 ? -15.608 -3.006 35.644 1.00 86.50 99 SER A C 1
ATOM 817 O O . SER A 1 99 ? -15.014 -4.004 35.238 1.00 86.50 99 SER A O 1
ATOM 819 N N . ILE A 1 100 ? -16.450 -2.328 34.852 1.00 85.94 100 ILE A N 1
ATOM 820 C CA . ILE A 1 100 ? -16.692 -2.678 33.445 1.00 85.94 100 ILE A CA 1
ATOM 821 C C . ILE A 1 100 ? -15.437 -2.505 32.575 1.00 85.94 100 ILE A C 1
ATOM 823 O O . ILE A 1 100 ? -15.316 -3.183 31.556 1.00 85.94 100 ILE A O 1
ATOM 827 N N . ARG A 1 101 ? -14.464 -1.669 32.964 1.00 86.06 101 ARG A N 1
ATOM 828 C CA . ARG A 1 101 ? -13.179 -1.537 32.244 1.00 86.06 101 ARG A CA 1
ATOM 829 C C . ARG A 1 101 ? -12.438 -2.872 32.154 1.00 86.06 101 ARG A C 1
ATOM 831 O O . ARG A 1 101 ? -11.925 -3.213 31.088 1.00 86.06 101 ARG A O 1
ATOM 838 N N . THR A 1 102 ? -12.491 -3.672 33.216 1.00 84.75 102 THR A N 1
ATOM 839 C CA . THR A 1 102 ? -11.872 -5.002 33.286 1.00 84.75 102 THR A CA 1
ATOM 840 C C . THR A 1 102 ? -12.474 -5.967 32.263 1.00 84.75 102 THR A C 1
ATOM 842 O O . THR A 1 102 ? -11.745 -6.760 31.668 1.00 84.75 102 THR A O 1
ATOM 845 N N . CYS A 1 103 ? -13.776 -5.851 31.962 1.00 81.50 103 CYS A N 1
ATOM 846 C CA . CYS A 1 103 ? -14.427 -6.641 30.911 1.00 81.50 103 CYS A CA 1
ATOM 847 C C . CYS A 1 103 ? -13.810 -6.391 29.533 1.00 81.50 103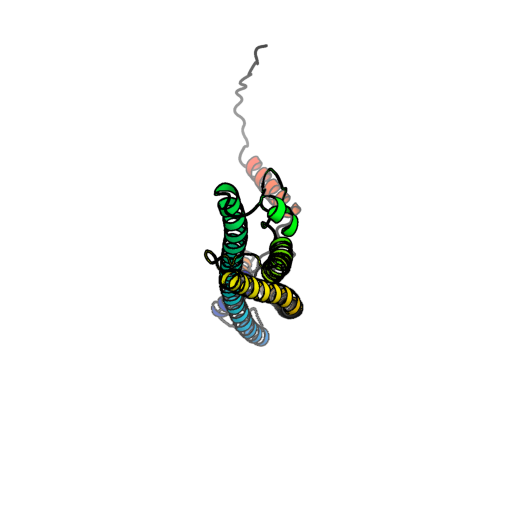 CYS A C 1
ATOM 849 O O . CYS A 1 103 ? -13.811 -7.291 28.708 1.00 81.50 103 CYS A O 1
ATOM 851 N N . TYR A 1 104 ? -13.264 -5.200 29.290 1.00 83.25 104 TYR A N 1
ATOM 852 C CA . TYR A 1 104 ? -12.641 -4.820 28.023 1.00 83.25 104 TYR A CA 1
ATOM 853 C C . TYR A 1 104 ? -11.113 -4.915 28.040 1.00 83.25 104 TYR A C 1
ATOM 855 O O . TYR A 1 104 ? -10.470 -4.440 27.109 1.00 83.25 104 TYR A O 1
ATOM 863 N N . SER A 1 105 ? -10.523 -5.525 29.078 1.00 82.69 105 SER A N 1
ATOM 864 C CA . SER A 1 105 ? -9.064 -5.554 29.280 1.00 82.69 105 SER A CA 1
ATOM 865 C C . SER A 1 105 ? -8.428 -4.156 29.342 1.00 82.69 105 SER A C 1
ATOM 867 O O . SER A 1 105 ? -7.269 -3.978 28.969 1.00 82.69 105 SER A O 1
ATOM 869 N N . LEU A 1 106 ? -9.189 -3.161 29.810 1.00 84.56 106 LEU A N 1
ATOM 870 C CA . LEU A 1 106 ? -8.696 -1.811 30.062 1.00 84.56 106 LEU A CA 1
ATOM 871 C C . LEU A 1 106 ? -8.262 -1.674 31.520 1.00 84.56 106 LEU A C 1
ATOM 873 O O . LEU A 1 106 ? -8.812 -2.324 32.409 1.00 84.56 106 LEU A O 1
ATOM 877 N N . ASP A 1 107 ? -7.306 -0.781 31.757 1.00 82.00 107 ASP A N 1
ATOM 878 C CA . ASP A 1 107 ? -6.892 -0.411 33.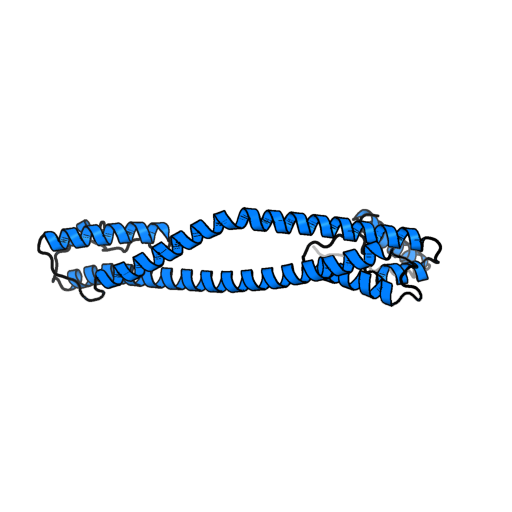107 1.00 82.00 107 ASP A CA 1
ATOM 879 C C . ASP A 1 107 ? -8.054 0.247 33.870 1.00 82.00 107 ASP A C 1
ATOM 881 O O . ASP A 1 107 ? -8.684 1.184 33.368 1.00 82.00 107 ASP A O 1
ATOM 885 N N . GLU A 1 108 ? -8.346 -0.253 35.072 1.00 78.19 108 GLU A N 1
ATOM 886 C CA . GLU A 1 108 ? -9.540 0.125 35.836 1.00 78.19 108 GLU A CA 1
ATOM 887 C C . GLU A 1 108 ? -9.510 1.586 36.302 1.00 78.19 108 GLU A C 1
ATOM 889 O O . GLU A 1 108 ? -10.553 2.241 36.323 1.00 78.19 108 GLU A O 1
ATOM 894 N N . GLU A 1 109 ? -8.331 2.140 36.588 1.00 77.69 109 GLU A N 1
ATOM 895 C CA . GLU A 1 109 ? -8.180 3.505 37.101 1.00 77.69 109 GLU A CA 1
ATOM 896 C C . GLU A 1 109 ? -8.006 4.527 35.975 1.00 77.69 109 GLU A C 1
ATOM 898 O O . GLU A 1 109 ? -8.762 5.498 35.876 1.00 77.69 109 GLU A O 1
ATOM 903 N N . THR A 1 110 ? -7.053 4.289 35.075 1.00 78.50 110 THR A N 1
ATOM 904 C CA . THR A 1 110 ? -6.689 5.235 34.012 1.00 78.50 110 THR A CA 1
ATOM 905 C C . THR A 1 110 ? -7.598 5.151 32.792 1.00 78.50 110 THR A C 1
ATOM 907 O O . THR A 1 110 ? -7.701 6.126 32.051 1.00 78.50 110 THR A O 1
ATOM 910 N N . GLY A 1 111 ? -8.247 4.006 32.544 1.00 78.25 111 GLY A N 1
ATOM 911 C CA . GLY A 1 111 ? -9.070 3.802 31.347 1.00 78.25 111 GLY A CA 1
ATOM 912 C C . GLY A 1 111 ? -8.288 3.975 30.040 1.00 78.25 111 GLY A C 1
ATOM 913 O O . GLY A 1 111 ? -8.871 4.346 29.017 1.00 78.25 111 GLY A O 1
ATOM 914 N N . LYS A 1 112 ? -6.964 3.765 30.073 1.00 87.25 112 LYS A N 1
ATOM 915 C CA . LYS A 1 112 ? -6.072 3.998 28.936 1.00 87.25 112 LYS A CA 1
ATOM 916 C C . LYS A 1 112 ? -6.482 3.140 27.739 1.00 87.25 112 LYS A C 1
ATOM 918 O O . LYS A 1 112 ? -6.623 1.926 27.853 1.00 87.25 112 LYS A O 1
ATOM 923 N N . LEU A 1 113 ? -6.622 3.786 26.583 1.00 87.75 113 LEU A N 1
ATOM 924 C CA . LEU A 1 113 ? -7.012 3.127 25.339 1.00 87.75 113 LEU A CA 1
ATOM 925 C C . LEU A 1 113 ? -5.912 2.181 24.820 1.00 87.75 113 LEU A C 1
ATOM 927 O O . LEU A 1 113 ? -4.720 2.483 24.975 1.00 87.75 113 LEU A O 1
ATOM 931 N N . PRO A 1 114 ? -6.289 1.065 24.169 1.00 87.75 114 PRO A N 1
ATOM 932 C CA . PRO A 1 114 ? -5.337 0.154 23.549 1.00 87.75 114 PRO A CA 1
ATOM 933 C C . PRO A 1 114 ? -4.606 0.826 22.381 1.00 87.75 114 PRO A C 1
ATOM 935 O O . PRO A 1 114 ? -5.104 1.755 21.744 1.00 87.75 114 PRO A O 1
ATOM 938 N N . ASN A 1 115 ? -3.403 0.342 22.071 1.00 88.50 115 ASN A N 1
ATOM 939 C CA . ASN A 1 115 ? -2.636 0.854 20.939 1.00 88.50 115 ASN A CA 1
ATOM 940 C C . ASN A 1 115 ? -3.125 0.232 19.622 1.00 88.50 115 ASN A C 1
ATOM 942 O O . ASN A 1 115 ? -2.802 -0.914 19.304 1.00 88.50 115 ASN A O 1
ATOM 946 N N . LEU A 1 116 ? -3.840 1.034 18.832 1.00 91.56 116 LEU A N 1
ATOM 947 C CA . LEU A 1 116 ? -4.441 0.640 17.555 1.00 91.56 116 LEU A CA 1
ATOM 948 C C . LEU A 1 116 ? -3.649 1.128 16.328 1.00 91.56 116 LEU A C 1
ATOM 950 O O . LEU A 1 116 ? -4.205 1.273 15.243 1.00 91.56 116 LEU A O 1
ATOM 954 N N . ASN A 1 117 ? -2.353 1.427 16.476 1.00 90.88 117 ASN A N 1
ATOM 955 C CA . ASN A 1 117 ? -1.528 1.934 15.369 1.00 90.88 117 ASN A CA 1
ATOM 956 C C . ASN A 1 117 ? -1.132 0.862 14.340 1.00 90.88 117 ASN A C 1
ATOM 958 O O . ASN A 1 117 ? -0.735 1.207 13.231 1.00 90.88 117 ASN A O 1
ATOM 962 N N . ASN A 1 118 ? -1.243 -0.420 14.691 1.00 92.81 118 ASN A N 1
ATOM 963 C CA . ASN A 1 118 ? -0.990 -1.537 13.783 1.00 92.81 118 ASN A CA 1
ATOM 964 C C . ASN A 1 118 ? -2.321 -2.156 13.323 1.00 92.81 118 ASN A C 1
ATOM 966 O O . ASN A 1 118 ? -3.234 -2.326 14.128 1.00 92.81 118 ASN A O 1
ATOM 970 N N . ALA A 1 119 ? -2.404 -2.533 12.045 1.00 93.44 119 ALA A N 1
ATOM 971 C CA . ALA A 1 119 ? -3.529 -3.248 11.447 1.00 93.44 119 ALA A CA 1
ATOM 972 C C . ALA A 1 119 ? -3.896 -4.528 12.214 1.00 93.44 119 ALA A C 1
ATOM 974 O O . ALA A 1 119 ? -5.071 -4.771 12.480 1.00 93.44 119 ALA A O 1
ATOM 975 N N . GLU A 1 120 ? -2.897 -5.327 12.594 1.00 93.44 120 GLU A N 1
ATOM 976 C CA . GLU A 1 120 ? -3.129 -6.600 13.289 1.00 93.44 120 GLU A CA 1
ATOM 977 C C . GLU A 1 120 ? -3.655 -6.370 14.707 1.00 93.44 120 GLU A C 1
ATOM 979 O O . GLU A 1 120 ? -4.642 -6.990 15.103 1.00 93.44 120 GLU A O 1
ATOM 984 N N . ASN A 1 121 ? -3.078 -5.400 15.421 1.00 93.56 121 ASN A N 1
ATOM 985 C CA . ASN A 1 121 ? -3.556 -4.997 16.742 1.00 93.56 121 ASN A CA 1
ATOM 986 C C . ASN A 1 121 ? -4.989 -4.458 16.672 1.00 93.56 121 ASN A C 1
ATOM 988 O O . ASN A 1 121 ? -5.814 -4.833 17.495 1.00 93.56 121 ASN A O 1
ATOM 992 N N . LEU A 1 122 ? -5.308 -3.617 15.680 1.00 95.38 122 LEU A N 1
ATOM 993 C CA . LEU A 1 122 ? -6.659 -3.083 15.503 1.00 95.38 122 LEU A CA 1
ATOM 994 C C . LEU A 1 122 ? -7.689 -4.204 15.325 1.00 95.38 122 LEU A C 1
ATOM 996 O O . LEU A 1 122 ? -8.745 -4.161 15.950 1.00 95.38 122 LEU A O 1
ATOM 1000 N N . ILE A 1 123 ? -7.382 -5.214 14.506 1.00 95.44 123 ILE A N 1
ATOM 1001 C CA . ILE A 1 123 ? -8.284 -6.350 14.272 1.00 95.44 123 ILE A CA 1
ATOM 1002 C C . ILE A 1 123 ? -8.456 -7.178 15.551 1.00 95.44 123 ILE A C 1
ATOM 1004 O O . ILE A 1 123 ? -9.587 -7.505 15.906 1.00 95.44 123 ILE A O 1
ATOM 1008 N N . GLN A 1 124 ? -7.366 -7.489 16.256 1.00 94.25 124 GLN A N 1
ATOM 1009 C CA . GLN A 1 124 ? -7.414 -8.278 17.491 1.00 94.25 124 GLN A CA 1
ATOM 1010 C C . GLN A 1 124 ? -8.191 -7.564 18.603 1.00 94.25 124 GLN A C 1
ATOM 1012 O O . GLN A 1 124 ? -9.068 -8.157 19.229 1.00 94.25 124 GLN A O 1
ATOM 1017 N N . GLU A 1 125 ? -7.908 -6.283 18.835 1.00 94.12 125 GLU A N 1
ATOM 1018 C CA . GLU A 1 125 ? -8.587 -5.494 19.865 1.00 94.12 125 GLU A CA 1
ATOM 1019 C C . GLU A 1 125 ? -10.060 -5.251 19.515 1.00 94.12 125 GLU A C 1
ATOM 1021 O O . GLU A 1 125 ? -10.916 -5.307 20.395 1.00 94.12 125 GLU A O 1
ATOM 1026 N N . ALA A 1 126 ? -10.394 -5.073 18.233 1.00 95.50 126 ALA A N 1
ATOM 1027 C CA . ALA A 1 126 ? -11.786 -4.985 17.802 1.00 95.50 126 ALA A CA 1
ATOM 1028 C C . ALA A 1 126 ? -12.551 -6.305 18.007 1.00 95.50 126 ALA A C 1
ATOM 1030 O O . ALA A 1 126 ? -13.710 -6.283 18.414 1.00 95.50 126 ALA A O 1
ATOM 1031 N N . GLN A 1 127 ? -11.922 -7.460 17.772 1.00 94.75 127 GLN A N 1
ATOM 1032 C CA . GLN A 1 127 ? -12.545 -8.761 18.043 1.00 94.75 127 GLN A CA 1
ATOM 1033 C C . GLN A 1 127 ? -12.860 -8.934 19.530 1.00 94.75 127 GLN A C 1
ATOM 1035 O O . GLN A 1 127 ? -14.007 -9.221 19.876 1.00 94.75 127 GLN A O 1
ATOM 1040 N N . LYS A 1 128 ? -11.880 -8.658 20.401 1.00 93.69 128 LYS A N 1
ATOM 1041 C CA . LYS A 1 128 ? -12.086 -8.654 21.856 1.00 93.69 128 LYS A CA 1
ATOM 1042 C C . LYS A 1 128 ? -13.199 -7.688 22.249 1.00 93.69 128 LYS A C 1
ATOM 1044 O O . LYS A 1 128 ? -14.059 -8.042 23.048 1.00 93.69 128 LYS A O 1
ATOM 1049 N N . LEU A 1 129 ? -13.219 -6.485 21.670 1.00 94.50 129 LEU A N 1
ATOM 1050 C CA . LEU A 1 129 ? -14.268 -5.497 21.916 1.00 94.50 129 LEU A CA 1
ATOM 1051 C C . LEU A 1 129 ? -15.663 -6.075 21.636 1.00 94.50 129 LEU A C 1
ATOM 1053 O O . LEU A 1 129 ? -16.548 -5.939 22.477 1.00 94.50 129 LEU A O 1
ATOM 1057 N N . PHE A 1 130 ? -15.862 -6.728 20.489 1.00 95.12 130 PHE A N 1
ATOM 1058 C CA . PHE A 1 130 ? -17.162 -7.299 20.123 1.00 95.12 130 PHE A CA 1
ATOM 1059 C C . PHE A 1 130 ? -17.573 -8.462 21.029 1.00 95.12 130 PHE A C 1
ATOM 1061 O O . PHE A 1 130 ? -18.734 -8.551 21.422 1.00 95.12 130 PHE A O 1
ATOM 1068 N N . GLU A 1 131 ? -16.642 -9.349 21.375 1.00 94.56 131 GLU A N 1
ATOM 1069 C CA . GLU A 1 131 ? -16.899 -10.473 22.283 1.00 94.56 131 GLU A CA 1
ATOM 1070 C C . GLU A 1 131 ? -17.278 -9.985 23.687 1.00 94.56 131 GLU A C 1
ATOM 1072 O O . GLU A 1 131 ? -18.276 -10.429 24.260 1.00 94.56 131 GLU A O 1
ATOM 1077 N N . ASN A 1 132 ? -16.528 -9.013 24.204 1.00 92.06 132 ASN A N 1
ATOM 1078 C CA . ASN A 1 132 ? -16.743 -8.447 25.529 1.00 92.06 132 ASN A CA 1
ATOM 1079 C C . ASN A 1 132 ? -18.029 -7.613 25.603 1.00 92.06 132 ASN A C 1
ATOM 1081 O O . ASN A 1 132 ? -18.751 -7.700 26.597 1.00 92.06 132 ASN A O 1
ATOM 1085 N N . ASP A 1 133 ? -18.366 -6.857 24.552 1.00 93.00 133 ASP A N 1
ATOM 1086 C CA . ASP A 1 133 ? -19.636 -6.127 24.504 1.00 93.00 133 ASP A CA 1
ATOM 1087 C C . ASP A 1 133 ? -20.832 -7.086 24.449 1.00 93.00 133 ASP A C 1
ATOM 1089 O O . ASP A 1 133 ? -21.787 -6.913 25.204 1.00 93.00 133 ASP A O 1
ATOM 1093 N N . ASN A 1 134 ? -20.751 -8.157 23.651 1.00 93.00 134 ASN A N 1
ATOM 1094 C CA . ASN A 1 134 ? -21.788 -9.192 23.619 1.00 93.00 134 ASN A CA 1
ATOM 1095 C C . ASN A 1 134 ? -21.985 -9.841 24.994 1.00 93.00 134 ASN A C 1
ATOM 1097 O O . ASN A 1 134 ? -23.123 -10.018 25.432 1.00 93.00 134 ASN A O 1
ATOM 1101 N N . LYS A 1 135 ? -20.890 -10.158 25.698 1.00 91.56 135 LYS A N 1
ATOM 1102 C CA . LYS A 1 135 ? -20.947 -10.705 27.059 1.00 91.56 135 LYS A CA 1
ATOM 1103 C C . LYS A 1 135 ? -21.641 -9.735 28.015 1.00 91.56 135 LYS A C 1
ATOM 1105 O O . LYS A 1 135 ? -22.598 -10.113 28.686 1.00 91.56 135 LYS A O 1
ATOM 1110 N N . ARG A 1 136 ? -21.239 -8.465 28.003 1.00 90.38 136 ARG A N 1
ATOM 1111 C CA . ARG A 1 136 ? -21.834 -7.409 28.829 1.00 90.38 136 ARG A CA 1
ATOM 1112 C C . ARG A 1 136 ? -23.334 -7.234 28.568 1.00 90.38 136 ARG A C 1
ATOM 1114 O O . ARG A 1 136 ? -24.099 -7.070 29.512 1.00 90.38 136 ARG A O 1
ATOM 1121 N N . ILE A 1 137 ? -23.766 -7.278 27.307 1.00 91.94 137 ILE A N 1
ATOM 1122 C CA . ILE A 1 137 ? -25.190 -7.233 26.945 1.00 91.94 137 ILE A CA 1
ATOM 1123 C C . ILE A 1 137 ? -25.930 -8.482 27.441 1.00 91.94 137 ILE A C 1
ATOM 1125 O O . ILE A 1 137 ? -27.027 -8.358 27.982 1.00 91.94 137 ILE A O 1
ATOM 1129 N N . SER A 1 138 ? -25.335 -9.672 27.311 1.00 90.25 138 SER A N 1
ATOM 1130 C CA . SER A 1 138 ? -25.945 -10.922 27.789 1.00 90.25 138 SER A CA 1
ATOM 1131 C C . SER A 1 138 ? -26.144 -10.957 29.309 1.00 90.25 138 SER A C 1
ATOM 1133 O O . SER A 1 138 ? -27.095 -11.563 29.793 1.00 90.25 138 SER A O 1
ATOM 1135 N N . GLU A 1 139 ? -25.300 -10.239 30.053 1.00 89.81 139 GLU A N 1
ATOM 1136 C CA . GLU A 1 139 ? -25.388 -10.054 31.506 1.00 89.81 139 GLU A CA 1
ATOM 1137 C C . GLU A 1 139 ? -26.373 -8.933 31.913 1.00 89.81 139 GLU A C 1
ATOM 1139 O O . GLU A 1 139 ? -26.468 -8.583 33.087 1.00 89.81 139 GLU A O 1
ATOM 1144 N N . GLY A 1 140 ? -27.131 -8.367 30.963 1.00 88.00 140 GLY A N 1
ATOM 1145 C CA . GLY A 1 140 ? -28.128 -7.319 31.215 1.00 88.00 140 GLY A CA 1
ATOM 1146 C C . GLY A 1 140 ? -27.585 -5.887 31.151 1.00 88.00 140 GLY A C 1
ATOM 1147 O O . GLY A 1 140 ? -28.245 -4.953 31.607 1.00 88.00 140 GLY A O 1
ATOM 1148 N N . GLY A 1 141 ? -26.388 -5.688 30.594 1.00 86.00 141 GLY A N 1
ATOM 1149 C CA . GLY A 1 141 ? -25.770 -4.373 30.436 1.00 86.00 141 GLY A CA 1
ATOM 1150 C C . GLY A 1 141 ? -26.507 -3.445 29.458 1.00 86.00 141 GLY A C 1
ATOM 1151 O O . GLY A 1 141 ? -27.153 -3.871 28.504 1.00 86.00 141 GLY A O 1
ATOM 1152 N N . LYS A 1 142 ? -26.367 -2.130 29.669 1.00 86.44 142 LYS A N 1
ATOM 1153 C CA . LYS A 1 142 ? -26.993 -1.074 28.848 1.00 86.44 142 LYS A CA 1
ATOM 1154 C C . LYS A 1 142 ? -26.430 -1.021 27.421 1.00 86.44 142 LYS A C 1
ATOM 1156 O O . LYS A 1 142 ? -25.219 -1.040 27.231 1.00 86.44 142 LYS A O 1
ATOM 1161 N N . TYR A 1 143 ? -27.262 -0.856 26.402 1.00 88.94 143 TYR A N 1
ATOM 1162 C CA . TYR A 1 143 ? -26.771 -0.660 25.032 1.00 88.94 143 TYR A CA 1
ATOM 1163 C C . TYR A 1 143 ? -26.111 0.714 24.841 1.00 88.94 143 TYR A C 1
ATOM 1165 O O . TYR A 1 143 ? -26.645 1.730 25.287 1.00 88.94 143 TYR A O 1
ATOM 1173 N N . PHE A 1 144 ? -24.982 0.749 24.128 1.00 89.31 144 PHE A N 1
ATOM 1174 C CA . PHE A 1 144 ? -24.359 1.991 23.670 1.00 89.31 144 PHE A CA 1
ATOM 1175 C C . PHE A 1 144 ? -24.756 2.284 22.224 1.00 89.31 144 PHE A C 1
ATOM 1177 O O . PHE A 1 144 ? -24.707 1.410 21.358 1.00 89.31 144 PHE A O 1
ATOM 1184 N N . THR A 1 145 ? -25.155 3.526 21.962 1.00 89.06 145 THR A N 1
ATOM 1185 C CA . THR A 1 145 ? -25.685 3.953 20.658 1.00 89.06 145 THR A CA 1
ATOM 1186 C C . THR A 1 145 ? -24.784 4.938 19.921 1.00 89.06 145 THR A C 1
ATOM 1188 O O . THR A 1 145 ? -24.976 5.146 18.724 1.00 89.06 145 THR A O 1
ATOM 1191 N N . ASN A 1 146 ? -23.786 5.522 20.588 1.00 90.44 146 ASN A N 1
ATOM 1192 C CA . ASN A 1 146 ? -22.911 6.534 20.006 1.00 90.44 146 ASN A CA 1
ATOM 1193 C C . ASN A 1 146 ? -21.431 6.235 20.300 1.00 90.44 146 ASN A C 1
ATOM 1195 O O . ASN A 1 146 ? -20.974 6.613 21.372 1.00 90.44 146 ASN A O 1
ATOM 1199 N N . PRO A 1 147 ? -20.692 5.587 19.380 1.00 93.94 147 PRO A N 1
ATOM 1200 C CA . PRO A 1 147 ? -21.203 4.884 18.204 1.00 93.94 147 PRO A CA 1
ATOM 1201 C C . PRO A 1 147 ? -21.893 3.565 18.589 1.00 93.94 147 PRO A C 1
ATOM 1203 O O . PRO A 1 147 ? -21.533 2.920 19.569 1.00 93.94 147 PRO A O 1
ATOM 1206 N N . ALA A 1 148 ? -22.879 3.135 17.801 1.00 94.94 148 ALA A N 1
ATOM 1207 C CA . ALA A 1 148 ? -23.489 1.820 17.978 1.00 94.94 148 ALA A CA 1
ATOM 1208 C C . ALA A 1 148 ? -22.497 0.707 17.600 1.00 94.94 148 ALA A C 1
ATOM 1210 O O . ALA A 1 148 ? -21.827 0.804 16.566 1.00 94.94 148 ALA A O 1
ATOM 1211 N N . ILE A 1 149 ? -22.457 -0.382 18.378 1.00 94.88 149 ILE A N 1
ATOM 1212 C CA . ILE A 1 149 ? -21.508 -1.494 18.174 1.00 94.88 149 ILE A CA 1
ATOM 1213 C C . ILE A 1 149 ? -21.581 -2.091 16.760 1.00 94.88 149 ILE A C 1
ATOM 1215 O O . ILE A 1 149 ? -20.559 -2.419 16.159 1.00 94.88 149 ILE A O 1
ATOM 1219 N N . GLY A 1 150 ? -22.780 -2.140 16.167 1.00 95.50 150 GLY A N 1
ATOM 1220 C CA . GLY A 1 150 ? -22.976 -2.602 14.792 1.00 95.50 150 GLY A CA 1
ATOM 1221 C C . GLY A 1 150 ? -22.287 -1.717 13.748 1.00 95.50 150 GLY A C 1
ATOM 1222 O O . GLY A 1 150 ? -21.729 -2.233 12.784 1.00 95.50 150 GLY A O 1
ATOM 1223 N N . VAL A 1 151 ? -22.255 -0.396 13.952 1.00 96.69 151 VAL A N 1
ATOM 1224 C CA . VAL A 1 151 ? -21.554 0.534 13.048 1.00 96.69 151 VAL A CA 1
ATOM 1225 C C . VAL A 1 151 ? -20.044 0.330 13.149 1.00 96.69 151 VAL A C 1
ATOM 1227 O O . VAL A 1 1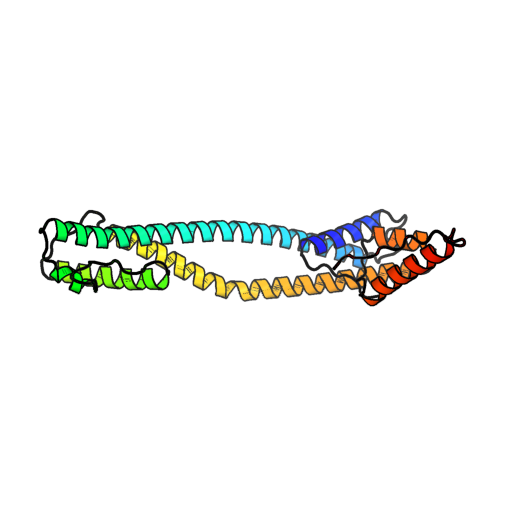51 ? -19.364 0.298 12.125 1.00 96.69 151 VAL A O 1
ATOM 1230 N N . VAL A 1 152 ? -19.528 0.139 14.368 1.00 97.12 152 VAL A N 1
ATOM 1231 C CA . VAL A 1 152 ? -18.110 -0.178 14.599 1.00 97.12 152 VAL A CA 1
ATOM 1232 C C . VAL A 1 152 ? -17.741 -1.475 13.877 1.00 97.12 152 VAL A C 1
ATOM 1234 O O . VAL A 1 152 ? -16.772 -1.500 13.119 1.00 97.12 152 VAL A O 1
ATOM 1237 N N . LYS A 1 153 ? -18.566 -2.519 14.024 1.00 97.19 153 LYS A N 1
ATOM 1238 C CA . LYS A 1 153 ? -18.376 -3.811 13.357 1.00 97.19 153 LYS A CA 1
ATOM 1239 C C . LYS A 1 153 ? -18.327 -3.689 11.836 1.00 97.19 153 LYS A C 1
ATOM 1241 O O . LYS A 1 153 ? -17.393 -4.196 11.230 1.00 97.19 153 LYS A O 1
ATOM 1246 N N . VAL A 1 154 ? -19.247 -2.943 11.222 1.00 97.69 154 VAL A N 1
ATOM 1247 C CA . VAL A 1 154 ? -19.251 -2.724 9.763 1.00 97.69 154 VAL A CA 1
ATOM 1248 C C . VAL A 1 154 ? -17.941 -2.101 9.272 1.00 97.69 154 VAL A C 1
ATOM 1250 O O . VAL A 1 154 ? -17.421 -2.507 8.233 1.00 97.69 154 VAL A O 1
ATOM 1253 N N . TRP A 1 155 ? -17.395 -1.109 9.981 1.00 97.88 155 TRP A N 1
ATOM 1254 C CA . TRP A 1 155 ? -16.135 -0.482 9.571 1.00 97.88 155 TRP A CA 1
ATOM 1255 C C . TRP A 1 155 ? -14.925 -1.389 9.781 1.00 97.88 155 TRP A C 1
ATOM 1257 O O . TRP A 1 155 ? -14.041 -1.415 8.925 1.00 97.88 155 TRP A O 1
ATOM 1267 N N . VAL A 1 156 ? -14.903 -2.153 10.875 1.00 97.62 156 VAL A N 1
ATOM 1268 C CA . VAL A 1 156 ? -13.847 -3.137 11.140 1.00 97.62 156 VAL A CA 1
ATOM 1269 C C . VAL A 1 156 ? -13.876 -4.266 10.110 1.00 97.62 156 VAL A C 1
ATOM 1271 O O . VAL A 1 156 ? -12.823 -4.614 9.585 1.00 97.62 156 VAL A O 1
ATOM 1274 N N . ASP A 1 157 ? -15.054 -4.784 9.757 1.00 97.38 157 ASP A N 1
ATOM 1275 C CA . ASP A 1 157 ? -15.207 -5.838 8.748 1.00 97.38 157 ASP A CA 1
ATOM 1276 C C . ASP A 1 157 ? -14.736 -5.346 7.368 1.00 97.38 157 ASP A C 1
ATOM 1278 O O . ASP A 1 157 ? -13.897 -5.989 6.739 1.00 97.38 157 ASP A O 1
ATOM 1282 N N . LYS A 1 158 ? -15.144 -4.136 6.948 1.00 97.25 158 LYS A N 1
ATOM 1283 C CA . LYS A 1 158 ? -14.638 -3.511 5.708 1.00 97.25 158 LYS A CA 1
ATOM 1284 C C . LYS A 1 158 ? -13.115 -3.375 5.697 1.00 97.25 158 LYS A C 1
ATOM 1286 O O . LYS A 1 158 ? -12.476 -3.602 4.670 1.00 97.25 158 LYS A O 1
ATOM 1291 N N . PHE A 1 159 ? -12.526 -2.974 6.822 1.00 97.38 159 PHE A N 1
ATOM 1292 C CA . PHE A 1 159 ? -11.075 -2.876 6.941 1.00 97.38 159 PHE A CA 1
ATOM 1293 C C . PHE A 1 159 ? -10.403 -4.256 6.880 1.00 97.38 159 PHE A C 1
ATOM 1295 O O . PHE A 1 159 ? -9.392 -4.413 6.197 1.00 97.38 159 PHE A O 1
ATOM 1302 N N . LYS A 1 160 ? -10.973 -5.264 7.546 1.00 96.25 160 LYS A N 1
ATOM 1303 C CA . LYS A 1 160 ? -10.467 -6.640 7.549 1.00 96.25 160 LYS A CA 1
ATOM 1304 C C . LYS A 1 160 ? -10.447 -7.235 6.140 1.00 96.25 160 LYS A C 1
ATOM 1306 O O . LYS A 1 160 ? -9.428 -7.804 5.744 1.00 96.25 160 LYS A O 1
ATOM 1311 N N . ASP A 1 161 ? -11.512 -7.029 5.369 1.00 95.00 161 ASP A N 1
ATOM 1312 C CA . ASP A 1 161 ? -11.597 -7.451 3.967 1.00 95.00 161 ASP A CA 1
ATOM 1313 C C . ASP A 1 161 ? -10.507 -6.778 3.117 1.00 95.00 161 ASP A C 1
ATOM 1315 O O . ASP A 1 161 ? -9.787 -7.440 2.362 1.00 95.00 161 ASP A O 1
ATOM 1319 N N . ALA A 1 162 ? -10.318 -5.464 3.285 1.00 94.06 162 ALA A N 1
ATOM 1320 C CA . ALA A 1 162 ? -9.263 -4.720 2.598 1.00 94.06 162 ALA A CA 1
ATOM 1321 C C . ALA A 1 162 ? -7.854 -5.210 2.986 1.00 94.06 162 ALA A C 1
ATOM 1323 O O . ALA A 1 162 ? -6.987 -5.356 2.121 1.00 94.06 162 ALA A O 1
ATOM 1324 N N . HIS A 1 163 ? -7.629 -5.526 4.263 1.00 93.88 163 HIS A N 1
ATOM 1325 C CA . HIS A 1 163 ? -6.362 -6.059 4.763 1.00 93.88 163 HIS A CA 1
ATOM 1326 C C . HIS A 1 163 ? -6.048 -7.447 4.193 1.00 93.88 163 HIS A C 1
ATOM 1328 O O . HIS A 1 163 ? -4.920 -7.708 3.767 1.00 93.88 163 HIS A O 1
ATOM 1334 N N . GLN A 1 164 ? -7.049 -8.324 4.099 1.00 91.75 164 GLN A N 1
ATOM 1335 C CA . GLN A 1 164 ? -6.889 -9.633 3.468 1.00 91.75 164 GLN A CA 1
ATOM 1336 C C . GLN A 1 164 ? -6.602 -9.505 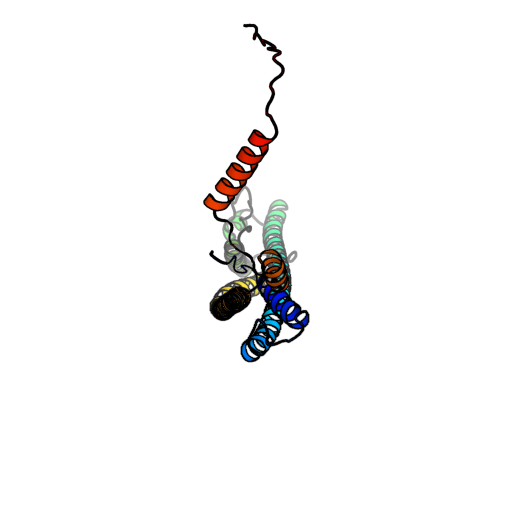1.967 1.00 91.75 164 GLN A C 1
ATOM 1338 O O . GLN A 1 164 ? -5.690 -10.157 1.454 1.00 91.75 164 GLN A O 1
ATOM 1343 N N . LYS A 1 165 ? -7.318 -8.616 1.265 1.00 89.81 165 LYS A N 1
ATOM 1344 C CA . LYS A 1 165 ? -7.064 -8.320 -0.152 1.00 89.81 165 LYS A CA 1
ATOM 1345 C C . LYS A 1 165 ? -5.626 -7.849 -0.377 1.00 89.81 165 LYS A C 1
ATOM 1347 O O . LYS A 1 165 ? -4.979 -8.302 -1.320 1.00 89.81 165 LYS A O 1
ATOM 1352 N N . GLN A 1 166 ? -5.103 -6.988 0.497 1.00 87.38 166 GLN A N 1
ATOM 1353 C CA . GLN A 1 166 ? -3.721 -6.517 0.410 1.00 87.38 166 GLN A CA 1
ATOM 1354 C C . GLN A 1 166 ? -2.704 -7.654 0.595 1.00 87.38 166 GLN A C 1
ATOM 1356 O O . GLN A 1 166 ? -1.743 -7.725 -0.172 1.00 87.38 166 GLN A O 1
ATOM 1361 N N . LYS A 1 167 ? -2.928 -8.568 1.552 1.00 85.75 167 LYS A N 1
ATOM 1362 C CA . LYS A 1 167 ? -2.073 -9.753 1.755 1.00 85.75 167 LYS A CA 1
ATOM 1363 C C . LYS A 1 167 ? -2.083 -10.675 0.526 1.00 85.75 167 LYS A C 1
ATOM 1365 O O . LYS A 1 167 ? -1.019 -11.063 0.051 1.00 85.75 167 LYS A O 1
ATOM 1370 N N . ASN A 1 168 ? -3.257 -10.942 -0.046 1.00 84.94 168 ASN A N 1
ATOM 1371 C CA . ASN A 1 168 ? -3.400 -11.805 -1.224 1.00 84.94 168 ASN A CA 1
ATOM 1372 C C . ASN A 1 168 ? -2.734 -11.213 -2.479 1.00 84.94 168 ASN A C 1
ATOM 1374 O O . ASN A 1 168 ? -2.093 -11.934 -3.242 1.00 84.94 168 ASN A O 1
ATOM 1378 N N . LEU A 1 169 ? -2.841 -9.894 -2.682 1.00 79.81 169 LEU A N 1
ATOM 1379 C CA . LEU A 1 169 ? -2.228 -9.207 -3.825 1.00 79.81 169 LEU A CA 1
ATOM 1380 C C . LEU A 1 169 ? -0.701 -9.312 -3.841 1.00 79.81 169 LEU A C 1
ATOM 1382 O O . LEU A 1 169 ? -0.113 -9.261 -4.914 1.00 79.81 169 LEU A O 1
ATOM 1386 N N . SER A 1 170 ? -0.048 -9.428 -2.686 1.00 73.44 170 SER A N 1
ATOM 1387 C CA . SER A 1 170 ? 1.410 -9.574 -2.631 1.00 73.44 170 SER A CA 1
ATOM 1388 C C . SER A 1 170 ? 1.883 -10.923 -3.175 1.00 73.44 170 SER A C 1
ATOM 1390 O O . SER A 1 170 ? 2.948 -10.979 -3.776 1.00 73.44 170 SER A O 1
ATOM 1392 N N . PHE A 1 171 ? 1.088 -11.985 -3.017 1.00 68.56 171 PHE A N 1
ATOM 1393 C CA . PHE A 1 171 ? 1.440 -13.331 -3.477 1.00 68.56 171 PHE A CA 1
ATOM 1394 C C . PHE A 1 171 ? 1.319 -13.490 -5.001 1.00 68.56 171 PHE A C 1
ATOM 1396 O O . PHE A 1 171 ? 2.192 -14.072 -5.635 1.00 68.56 171 PHE A O 1
ATOM 1403 N N . VAL A 1 172 ? 0.264 -12.932 -5.605 1.00 69.56 172 VAL A N 1
ATOM 1404 C CA . VAL A 1 172 ? -0.012 -13.063 -7.053 1.00 69.56 172 VAL A CA 1
ATOM 1405 C C . VAL A 1 172 ? 1.027 -12.335 -7.920 1.00 69.56 172 VAL A C 1
ATOM 1407 O O . VAL A 1 172 ? 1.321 -12.764 -9.031 1.00 69.56 172 VAL A O 1
ATOM 1410 N N . LYS A 1 173 ? 1.626 -11.255 -7.408 1.00 72.25 173 LYS A N 1
ATOM 1411 C CA . LYS A 1 173 ? 2.524 -10.373 -8.174 1.00 72.25 173 LYS A CA 1
ATOM 1412 C C . LYS A 1 173 ? 3.859 -11.005 -8.566 1.00 72.25 173 LYS A C 1
ATOM 1414 O O . LYS A 1 173 ? 4.492 -10.517 -9.495 1.00 72.25 173 LYS A O 1
ATOM 1419 N N . THR A 1 174 ? 4.301 -12.057 -7.880 1.00 72.75 174 THR A N 1
ATOM 1420 C CA . THR A 1 174 ? 5.636 -12.635 -8.094 1.00 72.75 174 THR A CA 1
ATOM 1421 C C . THR A 1 174 ? 5.811 -13.165 -9.522 1.00 72.75 174 THR A C 1
ATOM 1423 O O . THR A 1 174 ? 6.797 -12.831 -10.168 1.00 72.75 174 THR A O 1
ATOM 1426 N N . GLY A 1 175 ? 4.817 -13.879 -10.064 1.00 73.19 175 GLY A N 1
ATOM 1427 C CA . GLY A 1 175 ? 4.913 -14.457 -11.413 1.00 73.19 175 GLY A CA 1
ATOM 1428 C C . GLY A 1 175 ? 4.852 -13.426 -12.549 1.00 73.19 175 GLY A C 1
ATOM 1429 O O . GLY A 1 175 ? 5.547 -13.559 -13.553 1.00 73.19 175 GLY A O 1
ATOM 1430 N N . GLU A 1 176 ? 4.066 -12.355 -12.395 1.00 77.94 176 GLU A N 1
ATOM 1431 C CA . GLU A 1 176 ? 4.025 -11.265 -13.386 1.00 77.94 176 GLU A CA 1
ATOM 1432 C C . GLU A 1 176 ? 5.364 -10.516 -13.452 1.00 77.94 176 GLU A C 1
ATOM 1434 O O . GLU A 1 176 ? 5.822 -10.138 -14.532 1.00 77.94 176 GLU A O 1
ATOM 1439 N N . ILE A 1 177 ? 6.016 -10.330 -12.298 1.00 81.75 177 ILE A N 1
ATOM 1440 C CA . ILE A 1 177 ? 7.330 -9.685 -12.209 1.00 81.75 177 ILE A CA 1
ATOM 1441 C C . ILE A 1 177 ? 8.398 -10.521 -12.919 1.00 81.75 177 ILE A C 1
ATOM 1443 O O . ILE A 1 177 ? 9.221 -9.948 -13.635 1.00 81.75 177 ILE A O 1
ATOM 1447 N N . GLU A 1 178 ? 8.375 -11.843 -12.741 1.00 83.19 178 GLU A N 1
ATOM 1448 C CA . GLU A 1 178 ? 9.311 -12.773 -13.384 1.00 83.19 178 GLU A CA 1
ATOM 1449 C C . GLU A 1 178 ? 9.183 -12.727 -14.913 1.00 83.19 178 GLU A C 1
ATOM 1451 O O . GLU A 1 178 ? 10.176 -12.497 -15.598 1.00 83.19 178 GLU A O 1
ATOM 1456 N N . ASN A 1 179 ? 7.961 -12.790 -15.450 1.00 87.25 179 ASN A N 1
ATOM 1457 C CA . ASN A 1 179 ? 7.730 -12.708 -16.897 1.00 87.25 179 ASN A CA 1
ATOM 1458 C C . ASN A 1 179 ? 8.210 -11.367 -17.496 1.00 87.25 179 ASN A C 1
ATOM 1460 O O . ASN A 1 179 ? 8.938 -11.327 -18.487 1.00 87.25 179 ASN A O 1
ATOM 1464 N N . ILE A 1 180 ? 7.873 -10.233 -16.865 1.00 88.44 180 ILE A N 1
ATOM 1465 C CA . ILE A 1 180 ? 8.359 -8.924 -17.339 1.00 88.44 180 ILE A CA 1
ATOM 1466 C C . ILE A 1 180 ? 9.893 -8.846 -17.228 1.00 88.44 180 ILE A C 1
ATOM 1468 O O . ILE A 1 180 ? 10.541 -8.195 -18.050 1.00 88.44 180 ILE A O 1
ATOM 1472 N N . HIS A 1 181 ? 10.496 -9.487 -16.225 1.00 89.94 181 HIS A N 1
ATOM 1473 C CA . HIS A 1 181 ? 11.948 -9.550 -16.087 1.00 89.94 181 HIS A CA 1
ATOM 1474 C C . HIS A 1 181 ? 12.610 -10.329 -17.233 1.00 89.94 181 HIS A C 1
ATOM 1476 O O . HIS A 1 181 ? 13.593 -9.840 -17.789 1.00 89.94 181 HIS A O 1
ATOM 1482 N N . GLU A 1 182 ? 12.048 -11.466 -17.640 1.00 91.06 182 GLU A N 1
ATOM 1483 C CA . GLU A 1 182 ? 12.522 -12.231 -18.801 1.00 91.06 182 GLU A CA 1
ATOM 1484 C C . GLU A 1 182 ? 12.472 -11.390 -20.082 1.00 91.06 182 GLU A C 1
ATOM 1486 O O . GLU A 1 182 ? 13.496 -11.226 -20.747 1.00 91.06 182 GLU A O 1
ATOM 1491 N N . ILE A 1 183 ? 11.342 -10.725 -20.349 1.00 90.62 183 ILE A N 1
ATOM 1492 C CA . ILE A 1 183 ? 11.192 -9.823 -21.503 1.00 90.62 183 ILE A CA 1
ATOM 1493 C C . ILE A 1 183 ? 12.236 -8.694 -21.474 1.00 90.62 183 ILE A C 1
ATOM 1495 O O . ILE A 1 183 ? 12.825 -8.342 -22.497 1.00 90.62 183 ILE A O 1
ATOM 1499 N N . ARG A 1 184 ? 12.503 -8.105 -20.301 1.00 91.94 184 ARG A N 1
ATOM 1500 C CA . ARG A 1 184 ? 13.531 -7.058 -20.153 1.00 91.94 184 ARG A CA 1
ATOM 1501 C C . ARG A 1 184 ? 14.928 -7.577 -20.482 1.00 91.94 184 ARG A C 1
ATOM 1503 O O . ARG A 1 184 ? 15.711 -6.836 -21.079 1.00 91.94 184 ARG A O 1
ATOM 1510 N N . ASN A 1 185 ? 15.240 -8.810 -20.091 1.00 92.69 185 ASN A N 1
ATOM 1511 C CA . ASN A 1 185 ? 16.524 -9.437 -20.386 1.00 92.69 185 ASN A CA 1
ATOM 1512 C C . ASN A 1 185 ? 16.660 -9.710 -21.887 1.00 92.69 185 ASN A C 1
ATOM 1514 O O . ASN A 1 185 ? 17.677 -9.334 -22.465 1.00 92.69 185 ASN A O 1
ATOM 1518 N N . GLU A 1 186 ? 15.620 -10.246 -22.532 1.00 93.19 186 GLU A N 1
ATOM 1519 C CA . GLU A 1 186 ? 15.595 -10.450 -23.987 1.00 93.19 186 GLU A CA 1
ATOM 1520 C C . GLU A 1 186 ? 15.843 -9.147 -24.754 1.00 93.19 186 GLU A C 1
ATOM 1522 O O . GLU A 1 186 ? 16.694 -9.096 -25.645 1.00 93.19 186 GLU A O 1
ATOM 1527 N N . ILE A 1 187 ? 15.159 -8.065 -24.368 1.00 92.88 187 ILE A N 1
ATOM 1528 C CA . ILE A 1 187 ? 15.321 -6.748 -24.994 1.00 92.88 187 ILE A CA 1
ATOM 1529 C C . ILE A 1 187 ? 16.734 -6.204 -24.771 1.00 92.88 187 ILE A C 1
ATOM 1531 O O . ILE A 1 187 ? 17.337 -5.669 -25.700 1.00 92.88 187 ILE A O 1
ATOM 1535 N N . ASN A 1 188 ? 17.296 -6.352 -23.570 1.00 92.31 188 ASN A N 1
ATOM 1536 C CA . ASN A 1 188 ? 18.659 -5.904 -23.283 1.00 92.31 188 ASN A CA 1
ATOM 1537 C C . ASN A 1 188 ? 19.699 -6.681 -24.108 1.00 92.31 188 ASN A C 1
ATOM 1539 O O . ASN A 1 188 ? 20.618 -6.075 -24.663 1.00 92.31 188 ASN A O 1
ATOM 1543 N N . THR A 1 189 ? 19.538 -8.000 -24.242 1.00 92.88 189 THR A N 1
ATOM 1544 C CA . THR A 1 189 ? 20.382 -8.831 -25.111 1.00 92.88 189 THR A CA 1
ATOM 1545 C C . THR A 1 189 ? 20.242 -8.420 -26.575 1.00 92.88 189 THR A C 1
ATOM 1547 O O . THR A 1 189 ? 21.246 -8.309 -27.279 1.00 92.88 189 THR A O 1
ATOM 1550 N N . PHE A 1 190 ? 19.020 -8.134 -27.030 1.00 93.31 190 PHE A N 1
ATOM 1551 C CA . PHE A 1 190 ? 18.762 -7.654 -28.384 1.00 93.31 190 PHE A CA 1
ATOM 1552 C C . PHE A 1 190 ? 19.427 -6.296 -28.656 1.00 93.31 190 PHE A C 1
ATOM 1554 O O . PHE A 1 190 ? 20.133 -6.162 -29.653 1.00 93.31 190 PHE A O 1
ATOM 1561 N N . ILE A 1 191 ? 19.282 -5.317 -27.756 1.00 90.94 191 ILE A N 1
ATOM 1562 C CA . ILE A 1 191 ? 19.932 -4.001 -27.877 1.00 90.94 191 ILE A CA 1
ATOM 1563 C C . ILE A 1 191 ? 21.454 -4.164 -27.954 1.00 90.94 191 ILE A C 1
ATOM 1565 O O . ILE A 1 191 ? 22.081 -3.598 -28.845 1.00 90.94 191 ILE A O 1
ATOM 1569 N N . SER A 1 192 ? 22.042 -4.995 -27.085 1.00 90.88 192 SER A N 1
ATOM 1570 C CA . SER A 1 192 ? 23.483 -5.275 -27.120 1.00 90.88 192 SER A CA 1
ATOM 1571 C C . SER A 1 192 ? 23.931 -5.875 -28.452 1.00 90.88 192 SER A C 1
ATOM 1573 O O . SER A 1 192 ? 25.015 -5.551 -28.932 1.00 90.88 192 SER A O 1
ATOM 1575 N N . LYS A 1 193 ? 23.121 -6.767 -29.036 1.00 91.44 193 LYS A N 1
ATOM 1576 C CA . LYS A 1 193 ? 23.413 -7.395 -30.327 1.00 91.44 193 LYS A CA 1
ATOM 1577 C C . LYS A 1 193 ? 23.387 -6.366 -31.457 1.00 91.44 193 LYS A C 1
ATOM 1579 O O . LYS A 1 193 ? 24.300 -6.358 -32.275 1.00 91.44 193 LYS A O 1
ATOM 1584 N N . VAL A 1 194 ? 22.370 -5.505 -31.487 1.00 89.50 194 VAL A N 1
ATOM 1585 C CA . VAL A 1 194 ? 22.233 -4.467 -32.519 1.00 89.50 194 VAL A CA 1
ATOM 1586 C C . VAL A 1 194 ? 23.358 -3.440 -32.416 1.00 89.50 194 VAL A C 1
ATOM 1588 O O . VAL A 1 194 ? 23.940 -3.079 -33.431 1.00 89.50 194 VAL A O 1
ATOM 1591 N N . TRP A 1 195 ? 23.721 -3.005 -31.208 1.00 89.88 195 TRP A N 1
ATOM 1592 C CA . TRP A 1 195 ? 24.849 -2.087 -31.022 1.00 89.88 195 TRP A CA 1
ATOM 1593 C C . TRP A 1 195 ? 26.176 -2.682 -31.506 1.00 89.88 195 TRP A C 1
ATOM 1595 O O . TRP A 1 195 ? 26.939 -1.981 -32.165 1.00 89.88 195 TRP A O 1
ATOM 1605 N N . ALA A 1 196 ? 26.414 -3.976 -31.270 1.00 88.75 196 ALA A N 1
ATOM 1606 C CA . ALA A 1 196 ? 27.593 -4.666 -31.794 1.00 88.75 196 ALA A CA 1
ATOM 1607 C C . ALA A 1 196 ? 27.591 -4.785 -33.328 1.00 88.75 196 ALA A C 1
ATOM 1609 O O . ALA A 1 196 ? 28.638 -4.655 -33.955 1.00 88.75 196 ALA A O 1
ATOM 1610 N N . GLU A 1 197 ? 26.431 -5.024 -33.944 1.00 87.31 197 GLU A N 1
ATOM 1611 C CA . GLU A 1 197 ? 26.284 -5.069 -35.405 1.00 87.31 197 GLU A CA 1
ATOM 1612 C C . GLU A 1 197 ? 26.588 -3.707 -36.039 1.00 87.31 197 GLU A C 1
ATOM 1614 O O . GLU A 1 197 ? 27.415 -3.632 -36.946 1.00 87.31 197 GLU A O 1
ATOM 1619 N N . VAL A 1 198 ? 26.007 -2.629 -35.500 1.00 85.56 198 VAL A N 1
ATOM 1620 C CA . VAL A 1 198 ? 26.275 -1.254 -35.953 1.00 85.56 198 VAL A CA 1
ATOM 1621 C C . VAL A 1 198 ? 27.757 -0.913 -35.801 1.00 85.56 198 VAL A C 1
ATOM 1623 O O . VAL A 1 198 ? 28.360 -0.367 -36.721 1.00 85.56 198 VAL A O 1
ATOM 1626 N N . GLU A 1 199 ? 28.364 -1.262 -34.663 1.00 84.56 199 GLU A N 1
ATOM 1627 C CA . GLU A 1 199 ? 29.781 -0.999 -34.418 1.00 84.56 199 GLU A CA 1
ATOM 1628 C C . GLU A 1 199 ? 30.677 -1.720 -35.428 1.00 84.56 199 GLU A C 1
ATOM 1630 O O . GLU A 1 199 ? 31.537 -1.073 -36.024 1.00 84.56 199 GLU A O 1
ATOM 1635 N N . ASN A 1 200 ? 30.432 -3.008 -35.683 1.00 86.25 200 ASN A N 1
ATOM 1636 C CA . ASN A 1 200 ? 31.198 -3.794 -36.651 1.00 86.25 200 ASN A CA 1
ATOM 1637 C C . ASN A 1 200 ? 31.054 -3.261 -38.081 1.00 86.25 200 ASN A C 1
ATOM 1639 O O . ASN A 1 200 ? 32.048 -3.147 -38.795 1.00 86.25 200 ASN A O 1
ATOM 1643 N N . ASN A 1 201 ? 29.839 -2.885 -38.481 1.00 83.81 201 ASN A N 1
ATOM 1644 C CA . ASN A 1 201 ? 29.568 -2.356 -39.819 1.00 83.81 201 ASN A CA 1
ATOM 1645 C C . ASN A 1 201 ? 30.122 -0.930 -40.008 1.00 83.81 201 ASN A C 1
ATOM 1647 O O . ASN A 1 201 ? 30.325 -0.489 -41.133 1.00 83.81 201 ASN A O 1
ATOM 1651 N N . SER A 1 202 ? 30.416 -0.216 -38.916 1.00 79.69 202 SER A N 1
ATOM 1652 C CA . SER A 1 202 ? 31.000 1.133 -38.937 1.00 79.69 202 SER A CA 1
ATOM 1653 C C . SER A 1 202 ? 32.537 1.175 -38.890 1.00 79.69 202 SER A C 1
ATOM 1655 O O . SER A 1 202 ? 33.108 2.263 -38.868 1.00 79.69 202 SER A O 1
ATOM 1657 N N . ILE A 1 203 ? 33.228 0.024 -38.861 1.00 81.44 203 ILE A N 1
ATOM 1658 C CA . ILE A 1 203 ? 34.699 -0.040 -38.715 1.00 81.44 203 ILE A CA 1
ATOM 1659 C C . ILE A 1 203 ? 35.434 0.618 -39.892 1.00 81.44 203 ILE A C 1
ATOM 1661 O O . ILE A 1 203 ? 36.503 1.189 -39.693 1.00 81.44 203 ILE A O 1
ATOM 1665 N N . GLU A 1 204 ? 34.876 0.546 -41.101 1.00 77.81 204 GLU A N 1
ATOM 1666 C CA . GLU A 1 204 ? 35.510 1.082 -42.315 1.00 77.81 204 GLU A CA 1
ATOM 1667 C C . GLU A 1 204 ? 35.388 2.614 -42.448 1.00 77.81 204 GLU A C 1
ATOM 1669 O O . GLU A 1 204 ? 36.026 3.209 -43.318 1.00 77.81 204 GLU A O 1
ATOM 1674 N N . LEU A 1 205 ? 34.601 3.269 -41.585 1.00 77.62 205 LEU A N 1
ATOM 1675 C CA . LEU A 1 205 ? 34.409 4.722 -41.584 1.00 77.62 205 LEU A CA 1
ATOM 1676 C C . LEU A 1 205 ? 35.543 5.457 -40.851 1.00 77.62 205 LEU A C 1
ATOM 1678 O O . LEU A 1 205 ? 36.210 4.912 -39.971 1.00 77.62 205 LEU A O 1
ATOM 1682 N N . SER A 1 206 ? 35.725 6.741 -41.178 1.00 79.69 206 SER A N 1
ATOM 1683 C CA . SER A 1 206 ? 36.574 7.646 -40.396 1.00 79.69 206 SER A CA 1
ATOM 1684 C C . SER A 1 206 ? 36.043 7.803 -38.966 1.00 79.69 206 SER A C 1
ATOM 1686 O O . SER A 1 206 ? 34.849 7.654 -38.715 1.00 79.69 206 SER A O 1
ATOM 1688 N N . GLU A 1 207 ? 36.925 8.127 -38.020 1.00 77.12 207 GLU A N 1
ATOM 1689 C CA . GLU A 1 207 ? 36.592 8.217 -36.589 1.00 77.12 207 GLU A CA 1
ATOM 1690 C C . GLU A 1 207 ? 35.471 9.234 -36.291 1.00 77.12 207 GLU A C 1
ATOM 1692 O O . GLU A 1 207 ? 34.558 8.944 -35.510 1.00 77.12 207 GLU A O 1
ATOM 1697 N N . ASP A 1 208 ? 35.475 10.370 -36.994 1.00 76.44 208 ASP A N 1
ATOM 1698 C CA . ASP A 1 208 ? 34.440 11.405 -36.887 1.00 76.44 208 ASP A CA 1
ATOM 1699 C C . ASP A 1 208 ? 33.077 10.896 -37.388 1.00 76.44 208 ASP A C 1
ATOM 1701 O O . ASP A 1 208 ? 32.075 10.958 -36.673 1.00 76.44 208 ASP A O 1
ATOM 1705 N N . SER A 1 209 ? 33.037 10.308 -38.590 1.00 77.62 209 SER A N 1
ATOM 1706 C CA . SER A 1 209 ? 31.799 9.775 -39.175 1.00 77.62 209 SER A CA 1
ATOM 1707 C C . SER A 1 209 ? 31.277 8.558 -38.409 1.00 77.62 209 SER A C 1
ATOM 1709 O O . SER A 1 209 ? 30.069 8.407 -38.232 1.00 77.62 209 SER A O 1
ATOM 1711 N N . ARG A 1 210 ? 32.169 7.713 -37.883 1.00 77.69 210 ARG A N 1
ATOM 1712 C CA . ARG A 1 210 ? 31.816 6.585 -37.014 1.00 77.69 210 ARG A CA 1
ATOM 1713 C C . ARG A 1 210 ? 31.147 7.069 -35.730 1.00 77.69 210 ARG A C 1
ATOM 1715 O O . ARG A 1 210 ? 30.124 6.514 -35.332 1.00 77.69 210 ARG A O 1
ATOM 1722 N N . SER A 1 211 ? 31.680 8.115 -35.106 1.00 77.94 211 SER A N 1
ATOM 1723 C CA . SER A 1 211 ? 31.106 8.695 -33.888 1.00 77.94 211 SER A CA 1
ATOM 1724 C C . SER A 1 211 ? 29.717 9.287 -34.137 1.00 77.94 211 SER A C 1
ATOM 1726 O O . SER A 1 211 ? 28.801 9.076 -33.341 1.00 77.94 211 SER A O 1
ATOM 1728 N N . GLU A 1 212 ? 29.515 9.971 -35.266 1.00 80.38 212 GLU A N 1
ATOM 1729 C CA . GLU A 1 212 ? 28.198 10.481 -35.671 1.00 80.38 212 GLU A CA 1
ATOM 1730 C C . GLU A 1 212 ? 27.175 9.356 -35.880 1.00 80.38 212 GLU A C 1
ATOM 1732 O O . GLU A 1 212 ? 26.046 9.439 -35.380 1.00 80.38 212 GLU A O 1
ATOM 1737 N N . VAL A 1 213 ? 27.576 8.276 -36.558 1.00 78.81 213 VAL A N 1
ATOM 1738 C CA . VAL A 1 213 ? 26.732 7.095 -36.780 1.00 78.81 213 VAL A CA 1
ATOM 1739 C C . VAL A 1 213 ? 26.365 6.448 -35.444 1.00 78.81 213 VAL A C 1
ATOM 1741 O O . VAL A 1 213 ? 25.178 6.309 -35.147 1.00 78.81 213 VAL A O 1
ATOM 1744 N N . LEU A 1 214 ? 27.338 6.135 -34.586 1.00 81.69 214 LEU A N 1
ATOM 1745 C CA . LEU A 1 214 ? 27.092 5.506 -33.282 1.00 81.69 214 LEU A CA 1
ATOM 1746 C C . LEU A 1 214 ? 26.184 6.359 -32.381 1.00 81.69 214 LEU A C 1
ATOM 1748 O O . LEU A 1 214 ? 25.255 5.831 -31.762 1.00 81.69 214 LEU A O 1
ATOM 1752 N N . ASN A 1 215 ? 26.375 7.682 -32.383 1.00 82.50 215 ASN A N 1
ATOM 1753 C CA . ASN A 1 215 ? 25.506 8.620 -31.672 1.00 82.50 215 ASN A CA 1
ATOM 1754 C C . ASN A 1 215 ? 24.078 8.625 -32.232 1.00 82.50 215 ASN A C 1
ATOM 1756 O O . ASN A 1 215 ? 23.114 8.695 -31.467 1.00 82.50 215 ASN A O 1
ATOM 1760 N N . SER A 1 216 ? 23.911 8.506 -33.553 1.00 82.94 216 SER A N 1
ATOM 1761 C CA . SER A 1 216 ? 22.587 8.450 -34.185 1.00 82.94 216 SER A CA 1
ATOM 1762 C C . SER A 1 216 ? 21.793 7.194 -33.798 1.00 82.94 216 SER A C 1
ATOM 1764 O O . SER A 1 216 ? 20.579 7.277 -33.605 1.00 82.94 216 SER A O 1
ATOM 1766 N N . PHE A 1 217 ? 22.480 6.060 -33.608 1.00 81.44 217 PHE A N 1
ATOM 1767 C CA . PHE A 1 217 ? 21.902 4.805 -33.115 1.00 81.44 217 PHE A CA 1
ATOM 1768 C C . PHE A 1 217 ? 21.777 4.762 -31.580 1.00 81.44 217 PHE A C 1
ATOM 1770 O O . PHE A 1 217 ? 21.147 3.851 -31.036 1.00 81.44 217 PHE A O 1
ATOM 1777 N N . GLY A 1 218 ? 22.311 5.767 -30.877 1.00 80.81 218 GLY A N 1
ATOM 1778 C CA . GLY A 1 218 ? 22.241 5.894 -29.422 1.00 80.81 218 GLY A CA 1
ATOM 1779 C C . GLY A 1 218 ? 23.134 4.905 -28.672 1.00 80.81 218 GLY A C 1
ATOM 1780 O O . GLY A 1 218 ? 22.795 4.533 -27.549 1.00 80.81 218 GLY A O 1
ATOM 1781 N N . VAL A 1 219 ? 24.231 4.454 -29.289 1.00 82.12 219 VAL A N 1
ATOM 1782 C CA . VAL A 1 219 ? 25.203 3.556 -28.652 1.00 82.12 219 VAL A CA 1
ATOM 1783 C C . VAL A 1 219 ? 25.883 4.301 -27.508 1.00 82.12 219 VAL A C 1
ATOM 1785 O O . VAL A 1 219 ? 26.464 5.364 -27.704 1.00 82.12 219 VAL A O 1
ATOM 1788 N N . SER A 1 220 ? 25.813 3.741 -26.301 1.00 77.81 220 SER A N 1
ATOM 1789 C CA . SER A 1 220 ? 26.466 4.309 -25.119 1.00 77.81 220 SER A CA 1
ATOM 1790 C C . SER A 1 220 ? 27.400 3.297 -24.472 1.00 77.81 220 SER A C 1
ATOM 1792 O O . SER A 1 220 ? 27.034 2.131 -24.293 1.00 77.81 220 SER A O 1
ATOM 1794 N N . TYR A 1 221 ? 28.590 3.747 -24.081 1.00 76.75 221 TYR A N 1
ATOM 1795 C CA . TYR A 1 221 ? 29.610 2.926 -23.433 1.00 76.75 221 TYR A CA 1
ATOM 1796 C C . TYR A 1 221 ? 29.643 3.179 -21.922 1.00 76.75 221 TYR A C 1
ATOM 1798 O O . TYR A 1 221 ? 29.338 4.275 -21.452 1.00 76.75 221 TYR A O 1
ATOM 1806 N N . LEU A 1 222 ? 29.984 2.147 -21.149 1.00 71.31 222 LEU A N 1
ATOM 1807 C CA . LEU A 1 222 ? 30.326 2.308 -19.739 1.00 71.31 222 LEU A CA 1
ATOM 1808 C C . LEU A 1 222 ? 31.727 2.899 -19.666 1.00 71.31 222 LEU A C 1
ATOM 1810 O O . LEU A 1 222 ? 32.679 2.227 -20.054 1.00 71.31 222 LEU A O 1
ATOM 1814 N N . ILE A 1 223 ? 31.838 4.117 -19.145 1.00 64.12 223 ILE A N 1
ATOM 1815 C CA . ILE A 1 223 ? 33.134 4.705 -18.823 1.00 64.12 223 ILE A CA 1
ATOM 1816 C C . ILE A 1 223 ? 33.631 4.009 -17.554 1.00 64.12 223 ILE A C 1
ATOM 1818 O O . ILE A 1 223 ? 32.988 4.065 -16.503 1.00 64.12 223 ILE A O 1
ATOM 1822 N N . THR A 1 224 ? 34.737 3.283 -17.660 1.00 59.84 224 THR A N 1
ATOM 1823 C CA . THR A 1 224 ? 35.390 2.655 -16.506 1.00 59.84 224 THR A CA 1
ATOM 1824 C C . THR A 1 224 ? 36.225 3.682 -15.739 1.00 59.84 224 THR A C 1
ATOM 1826 O O . THR A 1 224 ? 36.733 4.630 -16.328 1.00 59.84 224 THR A O 1
ATOM 1829 N N . GLU A 1 225 ? 36.414 3.504 -14.424 1.00 58.56 225 GLU A N 1
ATOM 1830 C CA . GLU A 1 225 ? 37.241 4.413 -13.600 1.00 58.56 225 GLU A CA 1
ATOM 1831 C C . GLU A 1 225 ? 38.649 4.625 -14.190 1.00 58.56 225 GLU A C 1
ATOM 1833 O O . GLU A 1 225 ? 39.197 5.720 -14.122 1.00 58.56 225 GLU A O 1
ATOM 1838 N N . THR A 1 226 ? 39.204 3.606 -14.849 1.00 56.78 226 THR A N 1
ATOM 1839 C CA . THR A 1 226 ? 40.474 3.667 -15.586 1.00 56.78 226 THR A CA 1
ATOM 1840 C C . THR A 1 226 ? 40.443 4.585 -16.811 1.00 56.78 226 THR A C 1
ATOM 1842 O O . THR A 1 226 ? 41.449 5.217 -17.114 1.00 56.78 226 THR A O 1
ATOM 1845 N N . GLU A 1 227 ? 39.311 4.687 -17.510 1.00 58.31 227 GLU A N 1
ATOM 1846 C CA . GLU A 1 227 ? 39.137 5.593 -18.656 1.00 58.31 227 GLU A CA 1
ATOM 1847 C C . GLU A 1 227 ? 38.957 7.044 -18.188 1.00 58.31 227 GLU A C 1
ATOM 1849 O O . GLU A 1 227 ? 39.576 7.934 -18.761 1.00 58.31 227 GLU A O 1
ATOM 1854 N N . ILE A 1 228 ? 38.241 7.267 -17.078 1.00 60.06 228 ILE A N 1
ATOM 1855 C CA . ILE A 1 228 ? 38.117 8.590 -16.434 1.00 60.06 228 ILE A CA 1
ATOM 1856 C C . ILE A 1 228 ? 39.491 9.096 -15.973 1.00 60.06 228 ILE A C 1
ATOM 1858 O O . ILE A 1 228 ? 39.846 10.251 -16.192 1.00 60.06 228 ILE A O 1
ATOM 1862 N N . ILE A 1 229 ? 40.296 8.224 -15.355 1.00 58.91 229 ILE A N 1
ATOM 1863 C CA . ILE A 1 229 ? 41.658 8.560 -14.919 1.00 58.91 229 ILE A CA 1
ATOM 1864 C C . ILE A 1 229 ? 42.550 8.904 -16.122 1.00 58.91 229 ILE A C 1
ATOM 1866 O O . ILE A 1 229 ? 43.316 9.860 -16.047 1.00 58.91 229 ILE A O 1
ATOM 1870 N N . ASN A 1 230 ? 42.433 8.182 -17.239 1.00 59.81 230 ASN A N 1
ATOM 1871 C CA . ASN A 1 230 ? 43.214 8.463 -18.446 1.00 59.81 230 ASN A CA 1
ATOM 1872 C C . ASN A 1 230 ? 42.789 9.763 -19.150 1.00 59.81 230 ASN A C 1
ATOM 1874 O O . ASN A 1 230 ? 43.655 10.483 -19.642 1.00 59.81 230 ASN A O 1
ATOM 1878 N N . GLU A 1 231 ? 41.496 10.103 -19.171 1.00 59.91 231 GLU A N 1
ATOM 1879 C CA . GLU A 1 231 ? 41.022 11.410 -19.656 1.00 59.91 231 GLU A CA 1
ATOM 1880 C C . GLU A 1 231 ? 41.568 12.556 -18.793 1.00 59.91 231 GLU A C 1
ATOM 1882 O O . GLU A 1 231 ? 42.119 13.515 -19.332 1.00 59.91 231 GLU A O 1
ATOM 1887 N N . ILE A 1 232 ? 41.539 12.412 -17.462 1.00 62.66 232 ILE A N 1
ATOM 1888 C CA . ILE A 1 232 ? 42.109 13.397 -16.528 1.00 62.66 232 ILE A CA 1
ATOM 1889 C C . ILE A 1 232 ? 43.628 13.541 -16.728 1.00 62.66 232 ILE A C 1
ATOM 1891 O O . ILE A 1 232 ? 44.147 14.658 -16.747 1.00 62.66 232 ILE A O 1
ATOM 1895 N N . ILE A 1 233 ? 44.356 12.432 -16.912 1.00 60.84 233 ILE A N 1
ATOM 1896 C CA . ILE A 1 233 ? 45.804 12.452 -17.177 1.00 60.84 233 ILE A CA 1
ATOM 1897 C C . ILE A 1 233 ? 46.097 13.170 -18.505 1.00 60.84 233 ILE A C 1
ATOM 1899 O O . ILE A 1 233 ? 46.933 14.075 -18.534 1.00 60.84 233 ILE A O 1
ATOM 1903 N N . ASN A 1 234 ? 45.359 12.865 -19.575 1.00 59.09 234 ASN A N 1
ATOM 1904 C CA . ASN A 1 234 ? 45.527 13.505 -20.883 1.00 59.09 234 ASN A CA 1
ATOM 1905 C C . ASN A 1 234 ? 45.194 15.012 -20.864 1.00 59.09 234 ASN A C 1
ATOM 1907 O O . ASN A 1 234 ? 45.886 15.808 -21.508 1.00 59.09 234 ASN A O 1
ATOM 1911 N N . GLU A 1 235 ? 44.187 15.438 -20.094 1.00 58.00 235 GLU A N 1
ATOM 1912 C CA . GLU A 1 235 ? 43.891 16.859 -19.862 1.00 58.00 235 GLU A CA 1
ATOM 1913 C C . GLU A 1 235 ? 45.012 17.561 -19.076 1.00 58.00 235 GLU A C 1
ATOM 1915 O O . GLU A 1 235 ? 45.391 18.694 -19.406 1.00 58.00 235 GLU A O 1
ATOM 1920 N N . THR A 1 236 ? 45.610 16.893 -18.082 1.00 56.12 236 THR A N 1
ATOM 1921 C CA . THR A 1 236 ? 46.755 17.446 -17.339 1.00 56.12 236 THR A CA 1
ATOM 1922 C C . THR A 1 236 ? 48.040 17.525 -18.171 1.00 56.12 236 THR A C 1
ATOM 1924 O O . THR A 1 236 ? 48.766 18.515 -18.060 1.00 56.12 236 THR A O 1
ATOM 1927 N N . GLU A 1 237 ? 48.306 16.566 -19.061 1.00 52.66 237 GLU A N 1
ATOM 1928 C CA . GLU A 1 237 ? 49.471 16.594 -19.958 1.00 52.66 237 GLU A CA 1
ATOM 1929 C C . GLU A 1 237 ? 49.350 17.671 -21.052 1.00 52.66 237 GLU A C 1
ATOM 1931 O O . GLU A 1 237 ? 50.331 18.354 -21.371 1.00 52.66 237 GLU A O 1
ATOM 1936 N N . ASN A 1 238 ? 48.146 17.898 -21.586 1.00 52.66 238 ASN A N 1
ATOM 1937 C CA . ASN A 1 238 ? 47.895 18.993 -22.528 1.00 52.66 238 ASN A CA 1
ATOM 1938 C C . ASN A 1 238 ? 47.966 20.373 -21.853 1.00 52.66 238 ASN A C 1
ATOM 1940 O O . ASN A 1 238 ? 48.503 21.312 -22.443 1.00 52.66 238 ASN A O 1
ATOM 1944 N N . SER A 1 239 ? 47.537 20.482 -20.592 1.00 52.59 239 SER A N 1
ATOM 1945 C CA . SER A 1 239 ? 47.656 21.711 -19.789 1.00 52.59 239 SER A CA 1
ATOM 1946 C C . SER A 1 239 ? 49.106 22.046 -19.396 1.00 52.59 239 SER A C 1
ATOM 1948 O O . SER A 1 239 ? 49.447 23.213 -19.188 1.00 52.59 239 SER A O 1
ATOM 1950 N N . GLN A 1 240 ? 49.992 21.046 -19.316 1.00 49.75 240 GLN A N 1
ATOM 1951 C CA . GLN A 1 240 ? 51.425 21.251 -19.068 1.00 49.75 240 GLN A CA 1
ATOM 1952 C C . GLN A 1 240 ? 52.203 21.662 -20.329 1.00 49.75 240 GLN A C 1
ATOM 1954 O O . GLN A 1 240 ? 53.176 22.411 -20.222 1.00 49.75 240 GLN A O 1
ATOM 1959 N N . LYS A 1 241 ? 51.764 21.266 -21.533 1.00 47.75 241 LYS A N 1
ATOM 1960 C CA . LYS A 1 241 ? 52.386 21.708 -22.798 1.00 47.75 241 LYS A CA 1
ATOM 1961 C C . LYS A 1 241 ? 52.096 23.173 -23.149 1.00 47.75 241 LYS A C 1
ATOM 1963 O O . LYS A 1 241 ? 52.872 23.772 -23.889 1.00 47.75 241 LYS A O 1
ATOM 1968 N N . THR A 1 242 ? 51.039 23.780 -22.601 1.00 43.41 242 THR A N 1
ATOM 1969 C CA . THR A 1 242 ? 50.683 25.190 -22.858 1.00 43.41 242 THR A CA 1
ATOM 1970 C C . THR A 1 242 ? 51.312 26.194 -21.886 1.00 43.41 242 THR A C 1
ATOM 1972 O O . THR A 1 242 ? 51.235 27.393 -22.135 1.00 43.41 242 THR A O 1
ATOM 1975 N N . ASN A 1 243 ? 51.982 25.746 -20.817 1.00 46.62 243 ASN A N 1
ATOM 1976 C CA . ASN A 1 243 ? 52.603 26.620 -19.813 1.00 46.62 243 ASN A CA 1
ATOM 1977 C C . ASN A 1 243 ? 54.131 26.461 -19.749 1.00 46.62 243 ASN A C 1
ATOM 1979 O O . ASN A 1 243 ? 54.709 26.188 -18.700 1.00 46.62 243 ASN A O 1
ATOM 1983 N N . SER A 1 244 ? 54.827 26.706 -20.862 1.00 42.12 244 SER A N 1
ATOM 1984 C CA . SER A 1 244 ? 56.275 26.943 -20.838 1.00 42.12 244 SER A CA 1
ATOM 1985 C C . SER A 1 244 ? 56.587 28.444 -20.762 1.00 42.12 244 SER A C 1
ATOM 1987 O O . SER A 1 244 ? 56.856 29.078 -21.784 1.00 42.12 244 SER A O 1
ATOM 1989 N N . LYS A 1 245 ? 56.541 29.001 -19.542 1.00 38.81 245 LYS A N 1
ATOM 1990 C CA . LYS A 1 245 ? 57.484 30.003 -18.985 1.00 38.81 245 LYS A CA 1
ATOM 1991 C C . LYS A 1 245 ? 56.982 30.494 -17.615 1.00 38.81 245 LYS A C 1
ATOM 1993 O O . LYS A 1 245 ? 55.986 31.213 -17.575 1.00 38.81 245 LYS A O 1
ATOM 1998 N N . PRO A 1 246 ? 57.664 30.190 -16.497 1.00 39.00 246 PRO A N 1
ATOM 1999 C CA . PRO A 1 246 ? 57.333 30.802 -15.220 1.00 39.00 246 PRO A CA 1
ATOM 2000 C C . PRO A 1 246 ? 58.021 32.171 -15.102 1.00 39.00 246 PRO A C 1
ATOM 2002 O O . PRO A 1 246 ? 59.244 32.280 -15.194 1.00 39.00 246 PRO A O 1
ATOM 2005 N N . SER A 1 247 ? 57.229 33.222 -14.885 1.00 36.12 247 SER A N 1
ATOM 2006 C CA . SER A 1 247 ? 57.701 34.464 -14.269 1.00 36.12 247 SER A CA 1
ATOM 2007 C C . SER A 1 247 ? 57.715 34.240 -12.757 1.00 36.12 247 SER A C 1
ATOM 2009 O O . SER A 1 247 ? 56.696 33.906 -12.158 1.00 36.12 247 SER A O 1
ATOM 2011 N N . VAL A 1 248 ? 58.900 34.333 -12.158 1.00 43.59 248 VAL A N 1
ATOM 2012 C CA . VAL A 1 248 ? 59.117 34.123 -10.727 1.00 43.59 248 VAL A CA 1
ATOM 2013 C C . VAL A 1 248 ? 58.552 35.311 -9.954 1.00 43.59 248 VAL A C 1
ATOM 2015 O O . VAL A 1 248 ? 59.034 36.433 -10.092 1.00 43.59 248 VAL A O 1
ATOM 2018 N N . THR A 1 249 ? 57.584 35.072 -9.072 1.00 34.72 249 THR A N 1
ATOM 2019 C CA . THR A 1 249 ? 57.385 35.927 -7.895 1.00 34.72 249 THR A CA 1
ATOM 2020 C C . THR A 1 249 ? 56.901 35.063 -6.734 1.00 34.72 249 THR A C 1
ATOM 2022 O O . THR A 1 249 ? 55.762 34.608 -6.702 1.00 34.72 249 THR A O 1
ATOM 2025 N N . GLN A 1 250 ? 57.812 34.778 -5.802 1.00 38.00 250 GLN A N 1
ATOM 2026 C CA . GLN A 1 250 ? 57.522 34.092 -4.545 1.00 38.00 250 GLN A CA 1
ATOM 2027 C C . GLN A 1 250 ? 56.792 35.059 -3.606 1.00 38.00 250 GLN A C 1
ATOM 2029 O O . GLN A 1 250 ? 57.372 36.058 -3.190 1.00 38.00 250 GLN A O 1
ATOM 2034 N N . PHE A 1 251 ? 55.552 34.747 -3.232 1.00 35.28 251 PHE A N 1
ATOM 2035 C CA . PHE A 1 251 ? 54.939 35.310 -2.030 1.00 35.28 251 PHE A CA 1
ATOM 2036 C C . PHE A 1 251 ? 55.040 34.275 -0.911 1.00 35.28 251 PHE A C 1
ATOM 2038 O O . PHE A 1 251 ? 54.419 33.216 -0.969 1.00 35.28 251 PHE A O 1
ATOM 2045 N N . ALA A 1 252 ? 55.869 34.573 0.089 1.00 40.19 252 ALA A N 1
ATOM 2046 C CA . ALA A 1 252 ? 55.942 33.818 1.330 1.00 40.19 252 ALA A CA 1
ATOM 2047 C C . ALA A 1 252 ? 54.767 34.223 2.232 1.00 40.19 252 ALA A C 1
ATOM 2049 O O . ALA A 1 252 ? 54.623 35.400 2.561 1.00 40.19 252 ALA A O 1
ATOM 2050 N N . PHE A 1 253 ? 53.946 33.256 2.641 1.00 36.56 253 PHE A N 1
ATOM 2051 C CA . PHE A 1 253 ? 52.964 33.434 3.710 1.00 36.56 253 PHE A CA 1
ATOM 2052 C C . PHE A 1 253 ? 53.512 32.807 4.994 1.00 36.56 253 PHE A C 1
ATOM 2054 O O . PHE A 1 253 ? 53.776 31.608 5.050 1.00 36.56 253 PHE A O 1
ATOM 2061 N N . ILE A 1 254 ? 53.707 33.651 6.005 1.00 46.34 254 ILE A N 1
ATOM 2062 C CA . ILE A 1 254 ? 54.060 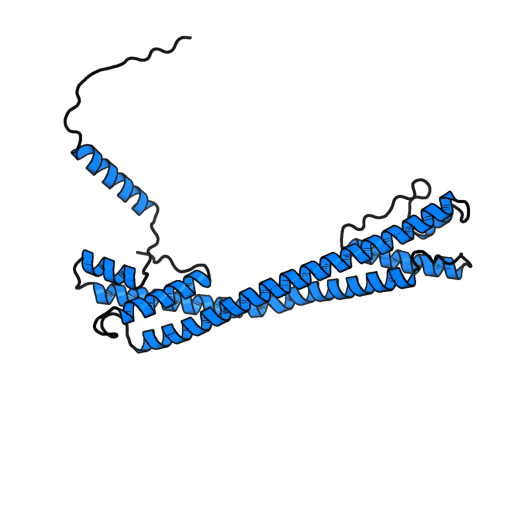33.282 7.378 1.00 46.34 254 ILE A CA 1
ATOM 2063 C C . ILE A 1 254 ? 52.751 33.224 8.174 1.00 46.34 254 ILE A C 1
ATOM 2065 O O . ILE A 1 254 ? 51.951 34.157 8.094 1.00 46.34 254 ILE A O 1
ATOM 2069 N N . PHE A 1 255 ? 52.531 32.149 8.932 1.00 40.34 255 PHE A N 1
ATOM 2070 C CA . PHE A 1 255 ? 51.447 32.067 9.917 1.00 40.34 255 PHE A CA 1
ATOM 2071 C C . PHE A 1 255 ? 51.924 32.622 11.269 1.00 40.34 255 PHE A C 1
ATOM 2073 O O . PHE A 1 255 ? 53.069 32.350 11.635 1.00 40.34 255 PHE A O 1
ATOM 2080 N N . PRO A 1 256 ? 51.097 33.382 12.009 1.00 46.44 256 PRO A N 1
ATOM 2081 C CA . PRO A 1 256 ? 51.383 33.731 13.396 1.00 46.44 256 PRO A CA 1
ATOM 2082 C C . PRO A 1 256 ? 50.875 32.643 14.361 1.00 46.44 256 PRO A C 1
ATOM 2084 O O . PRO A 1 256 ? 49.898 31.959 14.046 1.00 46.44 256 PRO A O 1
ATOM 2087 N N . ASP A 1 257 ? 51.566 32.516 15.500 1.00 52.59 257 ASP A N 1
ATOM 2088 C CA . ASP A 1 257 ? 51.283 31.590 16.614 1.00 52.59 257 ASP A CA 1
ATOM 2089 C C . ASP A 1 257 ? 49.902 31.792 17.267 1.00 52.59 257 ASP A C 1
ATOM 2091 O O . ASP A 1 257 ? 49.459 32.962 17.396 1.00 52.59 257 ASP A O 1
#

pLDDT: mean 82.55, std 15.42, range [34.72, 97.88]